Protein AF-A0A1K2ICZ4-F1 (afdb_monomer_lite)

Secondary structure (DSSP, 8-state):
--HHHHHHHHHHHHHGGG---TTSS------------S-TTTGGGSTTTTS-EEE-B-S-STT--EEEEESS-SS--STT-EEEGGGGGGGGSS-HHHHHHHHHHHHHHTT--GGGEEEEESSSB---TTTHHHHHHHHHHHHHHHHHHH--SEEEEE---HHHHHHHHHHHHHHT-EEEE-----HHHHTTHHHHHHHHHHHHHHTT-HHHHHHHHHHHHHHHHHHHHHH-

Structure (mmCIF, N/CA/C/O backbone):
data_AF-A0A1K2ICZ4-F1
#
_entry.id   AF-A0A1K2ICZ4-F1
#
loop_
_atom_site.group_PDB
_atom_site.id
_atom_site.type_symbol
_atom_site.label_atom_id
_atom_site.label_alt_id
_atom_site.label_comp_id
_atom_site.label_asym_id
_atom_site.label_entity_id
_atom_site.label_seq_id
_atom_site.pdbx_PDB_ins_code
_atom_site.Cartn_x
_atom_site.Cartn_y
_atom_site.Cartn_z
_atom_site.occupancy
_atom_site.B_iso_or_equiv
_atom_site.auth_seq_id
_atom_site.auth_comp_id
_atom_site.auth_asym_id
_atom_site.auth_atom_id
_atom_site.pdbx_PDB_model_num
ATOM 1 N N . MET A 1 1 ? 3.875 -14.574 -23.361 1.00 59.25 1 MET A N 1
ATOM 2 C CA . MET A 1 1 ? 5.095 -14.158 -22.635 1.00 59.25 1 MET A CA 1
ATOM 3 C C . MET A 1 1 ? 4.835 -14.316 -21.145 1.00 59.25 1 MET A C 1
ATOM 5 O O . MET A 1 1 ? 3.811 -13.813 -20.696 1.00 59.25 1 MET A O 1
ATOM 9 N N . ASN A 1 2 ? 5.684 -15.074 -20.444 1.00 87.50 2 ASN A N 1
ATOM 10 C CA . ASN A 1 2 ? 5.567 -15.397 -19.012 1.00 87.50 2 ASN A CA 1
ATOM 11 C C . ASN A 1 2 ? 5.530 -14.099 -18.157 1.00 87.50 2 ASN A C 1
ATOM 13 O O . ASN A 1 2 ? 6.213 -13.132 -18.515 1.00 87.50 2 ASN A O 1
ATOM 17 N N . LYS A 1 3 ? 4.719 -14.056 -17.082 1.00 88.50 3 LYS A N 1
ATOM 18 C CA . LYS A 1 3 ? 4.623 -12.908 -16.155 1.00 88.50 3 LYS A CA 1
ATOM 19 C C . LYS A 1 3 ? 5.990 -12.545 -15.570 1.00 88.50 3 LYS A C 1
ATOM 21 O O . LYS A 1 3 ? 6.325 -11.362 -15.548 1.00 88.50 3 LYS A O 1
ATOM 26 N N . ASP A 1 4 ? 6.815 -13.539 -15.247 1.00 85.25 4 ASP A N 1
ATOM 27 C CA . ASP A 1 4 ? 8.185 -13.339 -14.766 1.00 85.25 4 ASP A CA 1
ATOM 28 C C . ASP A 1 4 ? 9.027 -12.536 -15.762 1.00 85.25 4 ASP A C 1
ATOM 30 O O . ASP A 1 4 ? 9.730 -11.605 -15.378 1.00 85.25 4 ASP A O 1
ATOM 34 N N . ILE A 1 5 ? 8.943 -12.865 -17.055 1.00 87.00 5 ILE A N 1
ATOM 35 C CA . ILE A 1 5 ? 9.710 -12.174 -18.104 1.00 87.00 5 ILE A CA 1
ATOM 36 C C . ILE A 1 5 ? 9.262 -10.713 -18.192 1.00 87.00 5 ILE A C 1
ATOM 38 O O . ILE A 1 5 ? 10.094 -9.812 -18.143 1.00 87.00 5 ILE A O 1
ATOM 42 N N . LYS A 1 6 ? 7.945 -10.478 -18.241 1.00 91.56 6 LYS A N 1
ATOM 43 C CA . LYS A 1 6 ? 7.368 -9.126 -18.302 1.00 91.56 6 LYS A CA 1
ATOM 44 C C . LYS A 1 6 ? 7.762 -8.271 -17.093 1.00 91.56 6 LYS A C 1
ATOM 46 O O . LYS A 1 6 ? 8.090 -7.099 -17.256 1.00 91.56 6 LYS A O 1
ATOM 51 N N . ILE A 1 7 ? 7.731 -8.841 -15.886 1.00 89.62 7 ILE A N 1
ATOM 52 C CA . ILE A 1 7 ? 8.147 -8.143 -14.662 1.00 89.62 7 ILE A CA 1
ATOM 53 C C . ILE A 1 7 ? 9.643 -7.832 -14.688 1.00 89.62 7 ILE A C 1
ATOM 55 O O . ILE A 1 7 ? 10.033 -6.710 -14.371 1.00 89.62 7 ILE A O 1
ATOM 59 N N . LYS A 1 8 ? 10.487 -8.780 -15.106 1.00 85.06 8 LYS A N 1
ATOM 60 C CA . LYS A 1 8 ? 11.936 -8.557 -15.216 1.00 85.06 8 LYS A CA 1
ATOM 61 C C . LYS A 1 8 ? 12.267 -7.450 -16.219 1.00 85.06 8 LYS A C 1
ATOM 63 O O . LYS A 1 8 ? 13.108 -6.603 -15.930 1.00 85.06 8 LYS A O 1
ATOM 68 N N . GLU A 1 9 ? 11.582 -7.412 -17.359 1.00 86.81 9 GLU A N 1
ATOM 69 C CA . GLU A 1 9 ? 11.705 -6.320 -18.334 1.00 86.81 9 GLU A CA 1
ATOM 70 C C . GLU A 1 9 ? 11.273 -4.979 -17.734 1.00 86.81 9 GLU A C 1
ATOM 72 O O . GLU A 1 9 ? 12.009 -3.997 -17.820 1.00 86.81 9 GLU A O 1
ATOM 77 N N . LEU A 1 10 ? 10.133 -4.947 -17.036 1.00 89.00 10 LEU A N 1
ATOM 78 C CA . LEU A 1 10 ? 9.667 -3.749 -16.342 1.00 89.00 10 LEU A CA 1
ATOM 79 C C . LEU A 1 10 ? 10.677 -3.254 -15.297 1.00 89.00 10 LEU A C 1
ATOM 81 O O . LEU A 1 10 ? 10.909 -2.053 -15.171 1.00 89.00 10 LEU A O 1
ATOM 85 N N . PHE A 1 11 ? 11.304 -4.151 -14.545 1.00 86.12 11 PHE A N 1
ATOM 86 C CA . PHE A 1 11 ? 12.324 -3.766 -13.573 1.00 86.12 11 PHE A CA 1
ATOM 87 C C . PHE A 1 11 ? 13.599 -3.279 -14.216 1.00 86.12 11 PHE A C 1
ATOM 89 O O . PHE A 1 11 ? 14.186 -2.325 -13.712 1.00 86.12 11 PHE A O 1
ATOM 96 N N . LYS A 1 12 ? 13.995 -3.865 -15.342 1.00 82.88 12 LYS A N 1
ATOM 97 C CA . LYS A 1 12 ? 15.100 -3.340 -16.132 1.00 82.88 12 LYS A CA 1
ATOM 98 C C . LYS A 1 12 ? 14.817 -1.903 -16.585 1.00 82.88 12 LYS A C 1
ATOM 100 O O . LYS A 1 12 ? 15.713 -1.068 -16.513 1.00 82.88 12 LYS A O 1
ATOM 105 N N . ASP A 1 13 ? 13.575 -1.583 -16.948 1.00 83.88 13 ASP A N 1
ATOM 106 C CA . ASP A 1 13 ? 13.172 -0.214 -17.302 1.00 83.88 13 ASP A CA 1
ATOM 107 C C . ASP A 1 13 ? 13.212 0.761 -16.104 1.00 83.88 13 ASP A C 1
ATOM 109 O O . ASP A 1 13 ? 13.527 1.944 -16.267 1.00 83.88 13 ASP A O 1
ATOM 113 N N . ILE A 1 14 ? 12.866 0.291 -14.899 1.00 84.94 14 ILE A N 1
ATOM 114 C CA . ILE A 1 14 ? 12.745 1.120 -13.682 1.00 84.94 14 ILE A CA 1
ATOM 115 C C . ILE A 1 14 ? 14.086 1.291 -12.952 1.00 84.94 14 ILE A C 1
ATOM 117 O O . ILE A 1 14 ? 14.418 2.390 -12.494 1.00 84.94 14 ILE A O 1
ATOM 121 N N . TYR A 1 15 ? 14.831 0.204 -12.801 1.00 80.06 15 TYR A N 1
ATOM 122 C CA . TYR A 1 15 ? 16.003 0.081 -11.929 1.00 80.06 15 TYR A CA 1
ATOM 123 C C . TYR A 1 15 ? 17.295 -0.195 -12.707 1.00 80.06 15 TYR A C 1
ATOM 125 O O . TYR A 1 15 ? 18.376 -0.242 -12.118 1.00 80.06 15 TYR A O 1
ATOM 133 N N . GLY A 1 16 ? 17.196 -0.390 -14.024 1.00 76.25 16 GLY A N 1
ATOM 134 C CA . GLY A 1 16 ? 18.338 -0.703 -14.867 1.00 76.25 16 GLY A CA 1
ATOM 135 C C . GLY A 1 16 ? 18.844 -2.128 -14.671 1.00 76.25 16 GLY A C 1
ATOM 136 O O . GLY A 1 16 ? 18.117 -3.041 -14.289 1.00 76.25 16 GLY A O 1
ATOM 137 N N . VAL A 1 17 ? 20.135 -2.316 -14.935 1.00 63.44 17 VAL A N 1
ATOM 138 C CA . VAL A 1 17 ? 20.822 -3.616 -14.842 1.00 63.44 17 VAL A CA 1
ATOM 139 C C . VAL A 1 17 ? 21.043 -4.105 -13.403 1.00 63.44 17 VAL A C 1
ATOM 141 O O . VAL A 1 17 ? 21.531 -5.210 -13.211 1.00 63.44 17 VAL A O 1
ATOM 144 N N . TYR A 1 18 ? 20.677 -3.306 -12.395 1.00 57.59 18 TYR A N 1
ATOM 145 C CA . TYR A 1 18 ? 20.913 -3.595 -10.976 1.00 57.59 18 TYR A CA 1
ATOM 146 C C . TYR A 1 18 ? 19.838 -4.476 -10.325 1.00 57.59 18 TYR A C 1
ATOM 148 O O . TYR A 1 18 ? 19.918 -4.761 -9.131 1.00 57.59 18 TYR A O 1
ATOM 156 N N . PHE A 1 19 ? 18.827 -4.915 -11.079 1.00 60.66 19 PHE A N 1
ATOM 157 C CA . PHE A 1 19 ? 17.871 -5.898 -10.583 1.00 60.66 19 PHE A CA 1
ATOM 158 C C . PHE A 1 19 ? 18.542 -7.277 -10.473 1.00 60.66 19 PHE A C 1
ATOM 160 O O . PHE A 1 19 ? 18.764 -7.948 -11.479 1.00 60.66 19 PHE A O 1
ATOM 167 N N . GLN A 1 20 ? 18.856 -7.700 -9.248 1.00 54.81 20 GLN A N 1
ATOM 168 C CA . GLN A 1 20 ? 19.192 -9.090 -8.937 1.00 54.81 20 GLN A CA 1
ATOM 169 C C . GLN A 1 20 ? 17.915 -9.826 -8.522 1.00 54.81 20 GLN A C 1
ATOM 171 O O . GLN A 1 20 ? 17.093 -9.286 -7.781 1.00 54.81 20 GLN A O 1
ATOM 176 N N . GLU A 1 21 ? 17.728 -11.047 -9.027 1.00 49.00 21 GLU A N 1
ATOM 177 C CA . GLU A 1 21 ? 16.559 -11.865 -8.708 1.00 49.00 21 GLU A CA 1
ATOM 178 C C . GLU A 1 21 ? 16.476 -12.111 -7.194 1.00 49.00 21 GLU A C 1
ATOM 180 O O . GLU A 1 21 ? 17.317 -12.788 -6.603 1.00 49.00 21 GLU A O 1
ATOM 185 N N . LEU A 1 22 ? 15.435 -11.569 -6.559 1.00 49.25 22 LEU A N 1
ATOM 186 C CA . LEU A 1 22 ? 15.056 -11.923 -5.196 1.00 49.25 22 LEU A CA 1
ATOM 187 C C . LEU A 1 22 ? 14.574 -13.378 -5.190 1.00 49.25 22 LEU A C 1
ATOM 189 O O . LEU A 1 22 ? 13.396 -13.604 -5.438 1.00 49.25 22 LEU A O 1
ATOM 193 N N . ASN A 1 23 ? 15.479 -14.345 -4.984 1.00 43.97 23 ASN A N 1
ATOM 194 C CA . ASN A 1 23 ? 15.175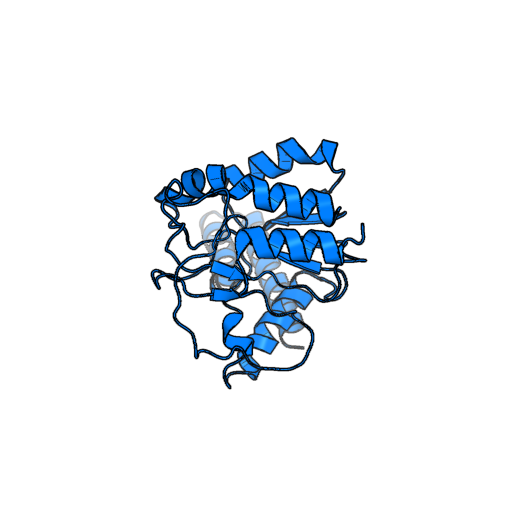 -15.707 -4.495 1.00 43.97 23 ASN A CA 1
ATOM 195 C C . ASN A 1 23 ? 16.361 -16.680 -4.420 1.00 43.97 23 ASN A C 1
ATOM 197 O O . ASN A 1 23 ? 16.158 -17.853 -4.104 1.00 43.97 23 ASN A O 1
ATOM 201 N N . GLN A 1 24 ? 17.595 -16.243 -4.646 1.00 41.41 24 GLN A N 1
ATOM 202 C CA . GLN A 1 24 ? 18.747 -17.013 -4.185 1.00 41.41 24 GLN A CA 1
ATOM 203 C C . GLN A 1 24 ? 19.310 -16.298 -2.970 1.00 41.41 24 GLN A C 1
ATOM 205 O O . GLN A 1 24 ? 19.416 -15.074 -2.954 1.00 41.41 24 GLN A O 1
ATOM 210 N N . GLU A 1 25 ? 19.541 -17.046 -1.896 1.00 41.03 25 GLU A N 1
ATOM 211 C CA . GLU A 1 25 ? 20.158 -16.504 -0.697 1.00 41.03 25 GLU A CA 1
ATOM 212 C C . GLU A 1 25 ? 21.375 -15.641 -1.081 1.00 41.03 25 GLU A C 1
ATOM 214 O O . GLU A 1 25 ? 22.244 -16.095 -1.817 1.00 41.03 25 GLU A O 1
ATOM 219 N N . TYR A 1 26 ? 21.432 -14.436 -0.505 1.00 42.88 26 TYR A N 1
ATOM 220 C CA . TYR A 1 26 ? 22.602 -13.565 -0.357 1.00 42.88 26 TYR A CA 1
ATOM 221 C C . TYR A 1 26 ? 22.978 -12.497 -1.410 1.00 42.88 26 TYR A C 1
ATOM 223 O O . TYR A 1 26 ? 23.016 -12.707 -2.612 1.00 42.88 26 TYR A O 1
ATOM 231 N N . LEU A 1 27 ? 23.424 -11.384 -0.796 1.00 36.59 27 LEU A N 1
ATOM 232 C CA . LEU A 1 27 ? 24.477 -10.424 -1.165 1.00 36.59 27 LEU A CA 1
ATOM 233 C C . LEU A 1 27 ? 24.225 -9.454 -2.327 1.00 36.59 27 LEU A C 1
ATOM 235 O O . LEU A 1 27 ? 24.584 -9.692 -3.471 1.00 36.59 27 LEU A O 1
ATOM 239 N N . ILE A 1 28 ? 23.798 -8.247 -1.942 1.00 42.19 28 ILE A N 1
ATOM 240 C CA . ILE A 1 28 ? 24.115 -7.027 -2.688 1.00 42.19 28 ILE A CA 1
ATOM 241 C C . ILE A 1 28 ? 25.629 -6.800 -2.560 1.00 42.19 28 ILE A C 1
ATOM 243 O O . ILE A 1 28 ? 26.109 -6.432 -1.481 1.00 42.19 28 ILE A O 1
ATOM 247 N N . ASP A 1 29 ? 26.376 -7.016 -3.641 1.00 37.22 29 ASP A N 1
ATOM 248 C CA . ASP A 1 29 ? 27.731 -6.482 -3.756 1.00 37.22 29 ASP A CA 1
ATOM 249 C C . ASP A 1 29 ? 27.643 -4.957 -3.943 1.00 37.22 29 ASP A C 1
ATOM 251 O O . ASP A 1 29 ? 27.002 -4.455 -4.864 1.00 37.22 29 ASP A O 1
ATOM 255 N N . ASN A 1 30 ? 28.247 -4.206 -3.021 1.00 45.09 30 ASN A N 1
ATOM 256 C CA . ASN A 1 30 ? 28.227 -2.738 -3.007 1.00 45.09 30 ASN A CA 1
ATOM 257 C C . ASN A 1 30 ? 29.382 -2.130 -3.830 1.00 45.09 30 ASN A C 1
ATOM 259 O O . ASN A 1 30 ? 29.757 -0.976 -3.599 1.00 45.09 30 ASN A O 1
ATOM 263 N N . SER A 1 31 ? 29.998 -2.899 -4.730 1.00 37.59 31 SER A N 1
ATOM 264 C CA . SER A 1 31 ? 31.284 -2.548 -5.340 1.00 37.59 31 SER A CA 1
ATOM 265 C C . SER A 1 31 ? 31.211 -1.586 -6.534 1.00 37.59 31 SER A C 1
ATOM 267 O O . SER A 1 31 ? 32.218 -0.944 -6.823 1.00 37.59 31 SER A O 1
ATOM 269 N N . GLU A 1 32 ? 30.053 -1.354 -7.166 1.00 38.97 32 GLU A N 1
ATOM 270 C CA . GLU A 1 32 ? 29.978 -0.456 -8.332 1.00 38.97 32 GLU A CA 1
ATOM 271 C C . GLU A 1 32 ? 29.033 0.739 -8.148 1.00 38.97 32 GLU A C 1
ATOM 273 O O . GLU A 1 32 ? 27.826 0.694 -8.387 1.00 38.97 32 GLU A O 1
ATOM 278 N N . LYS A 1 33 ? 29.629 1.880 -7.780 1.00 45.69 33 LYS A N 1
ATOM 279 C CA . LYS A 1 33 ? 29.015 3.210 -7.895 1.00 45.69 33 LYS A CA 1
ATOM 280 C C . LYS A 1 33 ? 29.084 3.675 -9.351 1.00 45.69 33 LYS A C 1
ATOM 282 O O . LYS A 1 33 ? 29.983 4.428 -9.712 1.00 45.69 33 LYS A O 1
ATOM 287 N N . SER A 1 34 ? 28.133 3.260 -10.181 1.00 41.81 34 SER A N 1
ATOM 288 C CA . SER A 1 34 ? 27.989 3.781 -11.544 1.00 41.81 34 SER A CA 1
ATOM 289 C C . SER A 1 34 ? 26.586 4.347 -11.762 1.00 41.81 34 SER A C 1
ATOM 291 O O . SER A 1 34 ? 25.565 3.722 -11.491 1.00 41.81 34 SER A O 1
ATOM 293 N N . HIS A 1 35 ? 26.543 5.613 -12.163 1.00 47.31 35 HIS A N 1
ATOM 294 C CA . HIS A 1 35 ? 25.336 6.357 -12.504 1.00 47.31 35 HIS A CA 1
ATOM 295 C C . HIS A 1 35 ? 24.924 5.978 -13.930 1.00 47.31 35 HIS A C 1
ATOM 297 O O . HIS A 1 35 ? 25.777 6.120 -14.798 1.00 47.31 35 HIS A O 1
ATOM 303 N N . SER A 1 36 ? 23.672 5.557 -14.196 1.00 49.72 36 SER A N 1
ATOM 304 C CA . SER A 1 36 ? 22.915 5.969 -15.416 1.00 49.72 36 SER A CA 1
ATOM 305 C C . SER A 1 36 ? 21.729 5.104 -15.893 1.00 49.72 36 SER A C 1
ATOM 307 O O . SER A 1 36 ? 21.209 5.417 -16.952 1.00 49.72 36 SER A O 1
ATOM 309 N N . ASN A 1 37 ? 21.190 4.112 -15.173 1.00 52.34 37 ASN A N 1
ATOM 310 C CA . ASN A 1 37 ? 20.011 3.376 -15.686 1.00 52.34 37 ASN A CA 1
ATOM 311 C C . ASN A 1 37 ? 18.846 3.358 -14.691 1.00 52.34 37 ASN A C 1
ATOM 313 O O . ASN A 1 37 ? 18.650 2.383 -13.978 1.00 52.34 37 ASN A O 1
ATOM 317 N N . LYS A 1 38 ? 18.075 4.447 -14.629 1.00 62.34 38 LYS A N 1
ATOM 318 C CA . LYS A 1 38 ? 16.853 4.541 -13.817 1.00 62.34 38 LYS A CA 1
ATOM 319 C C . LYS A 1 38 ? 15.674 4.942 -14.695 1.00 62.34 38 LYS A C 1
ATOM 321 O O . LYS A 1 38 ? 15.886 5.657 -15.668 1.00 62.34 38 LYS A O 1
ATOM 326 N N . CYS A 1 39 ? 14.461 4.534 -14.303 1.00 66.62 39 CYS A N 1
ATOM 327 C CA . CYS A 1 39 ? 13.152 4.900 -14.860 1.00 66.62 39 CYS A CA 1
ATOM 328 C C . CYS A 1 39 ? 13.255 5.568 -16.236 1.00 66.62 39 CYS A C 1
ATOM 330 O O . CYS A 1 39 ? 13.128 6.797 -16.323 1.00 66.62 39 CYS A O 1
ATOM 332 N N . ALA A 1 40 ? 13.503 4.773 -17.282 1.00 61.31 40 ALA A N 1
ATOM 333 C CA . ALA A 1 40 ? 13.839 5.266 -18.622 1.00 61.31 40 ALA A CA 1
ATOM 334 C C . ALA A 1 40 ? 12.832 6.305 -19.155 1.00 61.31 40 ALA A C 1
ATOM 336 O O . ALA A 1 40 ? 13.186 7.211 -19.905 1.00 61.31 40 ALA A O 1
ATOM 337 N N . SER A 1 41 ? 11.571 6.215 -18.721 1.00 64.38 41 SER A N 1
ATOM 338 C CA . SER A 1 41 ? 10.504 7.152 -19.091 1.00 64.38 41 SER A CA 1
ATOM 339 C C . SER A 1 41 ? 10.378 8.401 -18.199 1.00 64.38 41 SER A C 1
ATOM 341 O O . SER A 1 41 ? 9.747 9.373 -18.618 1.00 64.38 41 SER A O 1
ATOM 343 N N . CYS A 1 42 ? 10.934 8.404 -16.981 1.00 73.38 42 CYS A N 1
ATOM 344 C CA . CYS A 1 42 ? 10.919 9.565 -16.084 1.00 73.38 42 CYS A CA 1
ATOM 345 C C . CYS A 1 42 ? 12.085 10.514 -16.377 1.00 73.38 42 CYS A C 1
ATOM 347 O O . CYS A 1 42 ? 11.852 11.712 -16.544 1.00 73.38 42 CYS A O 1
ATOM 349 N N . GLY A 1 43 ? 13.317 9.986 -16.412 1.00 73.06 43 GLY A N 1
ATOM 350 C CA . GLY A 1 43 ? 14.552 10.771 -16.539 1.00 73.06 43 GLY A CA 1
ATOM 351 C C . GLY A 1 43 ? 14.580 12.035 -15.664 1.00 73.06 43 GLY A C 1
ATOM 352 O O . GLY A 1 43 ? 13.952 12.102 -14.602 1.00 73.06 43 GLY A O 1
ATOM 353 N N . ASP A 1 44 ? 15.223 13.088 -16.169 1.00 70.44 44 ASP A N 1
ATOM 354 C CA . ASP A 1 44 ? 15.360 14.384 -15.481 1.00 70.44 44 ASP A CA 1
ATOM 355 C C . ASP A 1 44 ? 14.042 15.171 -15.348 1.00 70.44 44 ASP A C 1
ATOM 357 O O . ASP A 1 44 ? 13.985 16.203 -14.678 1.00 70.44 44 ASP A O 1
ATOM 361 N N . LYS A 1 45 ? 12.939 14.690 -15.942 1.00 78.75 45 LYS A N 1
ATOM 362 C CA . LYS A 1 45 ? 11.613 15.329 -15.824 1.00 78.75 45 LYS A CA 1
ATOM 363 C C . LYS A 1 45 ? 10.978 15.106 -14.448 1.00 78.75 45 LYS A C 1
ATOM 365 O O . LYS A 1 45 ? 9.995 15.768 -14.104 1.00 78.75 45 LYS A O 1
ATOM 370 N N . CYS A 1 46 ? 11.494 14.159 -13.664 1.00 83.75 46 CYS A N 1
ATOM 371 C CA . CYS A 1 46 ? 11.008 13.863 -12.323 1.00 83.75 46 CYS A CA 1
ATOM 372 C C . CYS A 1 46 ? 11.978 14.386 -11.259 1.00 83.75 46 CYS A C 1
ATOM 374 O O . CYS A 1 46 ? 13.109 13.926 -11.160 1.00 83.75 46 CYS A O 1
ATOM 376 N N . ILE A 1 47 ? 11.500 15.276 -10.383 1.00 84.12 47 ILE A N 1
ATOM 377 C CA . ILE A 1 47 ? 12.297 15.859 -9.286 1.00 84.12 47 ILE A CA 1
ATOM 378 C C . ILE A 1 47 ? 12.881 14.815 -8.317 1.00 84.12 47 ILE A C 1
ATOM 380 O O . ILE A 1 47 ? 13.865 15.075 -7.632 1.00 84.12 47 ILE A O 1
ATOM 384 N N . SER A 1 48 ? 12.283 13.625 -8.272 1.00 87.56 48 SER A N 1
ATOM 385 C CA . SER A 1 48 ? 12.710 12.522 -7.411 1.00 87.56 48 SER A CA 1
ATOM 386 C C . SER A 1 48 ? 13.683 11.557 -8.095 1.00 87.56 48 SER A C 1
ATOM 388 O O . SER A 1 48 ? 14.172 10.641 -7.446 1.00 87.56 48 SER A O 1
ATOM 390 N N . TYR A 1 49 ? 13.975 11.724 -9.389 1.00 84.81 49 TYR A N 1
ATOM 391 C CA . TYR A 1 49 ? 14.725 10.752 -10.196 1.00 84.81 49 TYR A CA 1
ATOM 392 C C . TYR A 1 49 ? 16.097 10.383 -9.608 1.00 84.81 49 TYR A C 1
ATOM 394 O O . TYR A 1 49 ? 16.454 9.205 -9.509 1.00 84.81 49 TYR A O 1
ATOM 402 N N . SER A 1 50 ? 16.846 11.387 -9.148 1.00 79.94 50 SER A N 1
ATOM 403 C CA . SER A 1 50 ? 18.186 11.207 -8.578 1.00 79.94 50 SER A CA 1
ATOM 404 C C . SER A 1 50 ? 18.181 10.619 -7.166 1.00 79.94 50 SER A C 1
ATOM 406 O O . SER A 1 50 ? 19.217 10.157 -6.693 1.00 79.94 50 SER A O 1
ATOM 408 N N . LYS A 1 51 ? 17.028 10.596 -6.493 1.00 86.62 51 LYS A N 1
ATOM 409 C CA . LYS A 1 51 ? 16.903 10.134 -5.110 1.00 86.62 51 LYS A CA 1
ATOM 410 C C . LYS A 1 51 ? 16.922 8.604 -5.025 1.00 86.62 51 LYS A C 1
ATOM 412 O O . LYS A 1 51 ? 16.966 7.902 -6.044 1.00 86.62 51 LYS A O 1
ATOM 417 N N . ARG A 1 52 ? 16.924 8.092 -3.795 1.00 84.44 52 ARG A N 1
ATOM 418 C CA . ARG A 1 52 ? 16.860 6.657 -3.499 1.00 84.44 52 ARG A CA 1
ATOM 419 C C . ARG A 1 52 ? 15.682 5.987 -4.206 1.00 84.44 52 ARG A C 1
ATOM 421 O O . ARG A 1 52 ? 14.611 6.583 -4.272 1.00 84.44 52 ARG A O 1
ATOM 428 N N . GLN A 1 53 ? 15.856 4.745 -4.642 1.00 86.81 53 GLN A N 1
ATOM 429 C CA . GLN A 1 53 ? 14.786 3.866 -5.110 1.00 86.81 53 GLN A CA 1
ATOM 430 C C . GLN A 1 53 ? 14.626 2.652 -4.200 1.00 86.81 53 GLN A C 1
ATOM 432 O O . GLN A 1 53 ? 15.601 2.219 -3.593 1.00 86.81 53 GLN A O 1
ATOM 437 N N . ASP A 1 54 ? 13.426 2.081 -4.158 1.00 85.50 54 ASP A N 1
ATOM 438 C CA . ASP A 1 54 ? 13.172 0.804 -3.491 1.00 85.50 54 ASP A CA 1
ATOM 439 C C . ASP A 1 54 ? 12.720 -0.246 -4.520 1.00 85.50 54 ASP A C 1
ATOM 441 O O . ASP A 1 54 ? 11.852 0.002 -5.365 1.00 85.50 54 ASP A O 1
ATOM 445 N N . LEU A 1 55 ? 13.343 -1.422 -4.451 1.00 85.00 55 LEU A N 1
ATOM 446 C CA . LEU A 1 55 ? 12.941 -2.632 -5.153 1.00 85.00 55 LEU A CA 1
ATOM 447 C C . LEU A 1 55 ? 11.690 -3.225 -4.493 1.00 85.00 55 LEU A C 1
ATOM 449 O O . LEU A 1 55 ? 11.600 -3.239 -3.257 1.00 85.00 55 LEU A O 1
ATOM 453 N N . PRO A 1 56 ? 10.749 -3.756 -5.289 1.00 88.19 56 PRO A N 1
ATOM 454 C CA . PRO A 1 56 ? 9.575 -4.430 -4.763 1.00 88.19 56 PRO A CA 1
ATOM 455 C C . PRO A 1 56 ? 9.955 -5.746 -4.083 1.00 88.19 56 PRO A C 1
ATOM 457 O O . PRO A 1 56 ? 11.012 -6.321 -4.336 1.00 88.19 56 PRO A O 1
ATOM 460 N N . TYR A 1 57 ? 9.057 -6.243 -3.240 1.00 86.25 57 TYR A N 1
ATOM 461 C CA . TYR A 1 57 ? 9.158 -7.558 -2.618 1.00 86.25 57 TYR A CA 1
ATOM 462 C C . TYR A 1 57 ? 8.112 -8.499 -3.202 1.00 86.25 57 TYR A C 1
ATOM 464 O O . TYR A 1 57 ? 6.932 -8.154 -3.280 1.00 86.25 57 TYR A O 1
ATOM 472 N N . PHE A 1 58 ? 8.532 -9.709 -3.550 1.00 85.19 58 PHE A N 1
ATOM 473 C CA . PHE A 1 58 ? 7.675 -10.826 -3.932 1.00 85.19 58 PHE A CA 1
ATOM 474 C C . PHE A 1 58 ? 8.503 -12.112 -3.900 1.00 85.19 58 PHE A C 1
ATOM 476 O O . PHE A 1 58 ? 9.732 -12.060 -3.906 1.00 85.19 58 PHE A O 1
ATOM 483 N N . LYS A 1 59 ? 7.825 -13.262 -3.887 1.00 78.88 59 LYS A N 1
ATOM 484 C CA . LYS A 1 59 ? 8.474 -14.568 -4.047 1.00 78.88 59 LYS A CA 1
ATOM 485 C C . LYS A 1 59 ? 8.246 -15.173 -5.424 1.00 78.88 59 LYS A C 1
ATOM 487 O O . LYS A 1 59 ? 9.195 -15.596 -6.062 1.00 78.88 59 LYS A O 1
ATOM 492 N N . LEU A 1 60 ? 7.005 -15.207 -5.897 1.00 78.31 60 LEU A N 1
ATOM 493 C CA . LEU A 1 60 ? 6.639 -15.800 -7.184 1.00 78.31 60 LEU A CA 1
ATOM 494 C C . LEU A 1 60 ? 5.721 -14.830 -7.920 1.00 78.31 60 LEU A C 1
ATOM 496 O O . LEU A 1 60 ? 4.775 -14.335 -7.313 1.00 78.31 60 LEU A O 1
ATOM 500 N N . THR A 1 61 ? 5.964 -14.550 -9.204 1.00 81.88 61 THR A N 1
ATOM 501 C CA . THR A 1 61 ? 5.088 -13.616 -9.939 1.00 81.88 61 THR A CA 1
ATOM 502 C C . THR A 1 61 ? 3.848 -14.298 -10.527 1.00 81.88 61 THR A C 1
ATOM 504 O O . THR A 1 61 ? 2.814 -13.651 -10.698 1.00 81.88 61 THR A O 1
ATOM 507 N N . ASP A 1 62 ? 3.903 -15.613 -10.757 1.00 84.56 62 ASP A N 1
ATOM 508 C CA . ASP A 1 62 ? 2.844 -16.362 -11.447 1.00 84.56 62 ASP A CA 1
ATOM 509 C C . ASP A 1 62 ? 1.534 -16.502 -10.649 1.00 84.5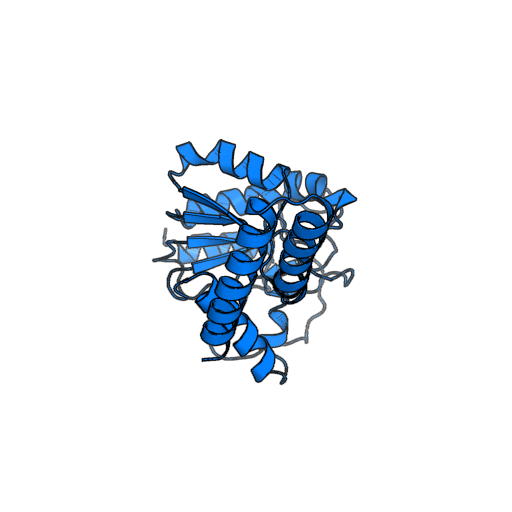6 62 ASP A C 1
ATOM 511 O O . ASP A 1 62 ? 0.474 -16.699 -11.242 1.00 84.56 62 ASP A O 1
ATOM 515 N N . ASN A 1 63 ? 1.569 -16.373 -9.316 1.00 87.94 63 ASN A N 1
ATOM 516 C CA . ASN A 1 63 ? 0.398 -16.555 -8.442 1.00 87.94 63 ASN A CA 1
ATOM 517 C C . ASN A 1 63 ? 0.109 -15.329 -7.556 1.00 87.94 63 ASN A C 1
ATOM 519 O O . ASN A 1 63 ? -0.436 -15.449 -6.455 1.00 87.94 63 ASN A O 1
ATOM 523 N N . ILE A 1 64 ? 0.468 -14.128 -8.013 1.00 94.50 64 ILE A N 1
ATOM 524 C CA . ILE A 1 64 ? 0.145 -12.909 -7.268 1.00 94.50 64 ILE A CA 1
ATOM 525 C C . ILE A 1 64 ? -1.368 -12.683 -7.260 1.00 94.50 64 ILE A C 1
ATOM 527 O O . ILE A 1 64 ? -2.003 -12.465 -8.288 1.00 94.50 64 ILE A O 1
ATOM 531 N N . LYS A 1 65 ? -1.949 -12.705 -6.060 1.00 96.75 65 LYS A N 1
ATOM 532 C CA . LYS A 1 65 ? -3.366 -12.401 -5.814 1.00 96.75 65 LYS A CA 1
ATOM 533 C C . LYS A 1 65 ? -3.548 -11.042 -5.156 1.00 96.75 65 LYS A C 1
ATOM 535 O O . LYS A 1 65 ? -4.590 -10.415 -5.357 1.00 96.75 65 LYS A O 1
ATOM 540 N N . THR A 1 66 ? -2.559 -10.608 -4.374 1.00 97.94 66 THR A N 1
ATOM 541 C CA . THR A 1 66 ? -2.596 -9.349 -3.628 1.00 97.94 66 THR A CA 1
ATOM 542 C C . THR A 1 66 ? -1.420 -8.463 -4.010 1.00 97.94 66 THR A C 1
ATOM 544 O O . THR A 1 66 ? -0.265 -8.859 -3.871 1.00 97.94 66 THR A O 1
ATOM 547 N N . LEU A 1 67 ? -1.721 -7.242 -4.441 1.00 97.88 67 LEU A N 1
ATOM 548 C CA . LEU A 1 67 ? -0.747 -6.178 -4.647 1.00 97.88 67 LEU A CA 1
ATOM 549 C C . LEU A 1 67 ? -0.830 -5.194 -3.477 1.00 97.88 67 LEU A C 1
ATOM 551 O O . LEU A 1 67 ? -1.873 -4.593 -3.230 1.00 97.88 67 LEU A O 1
ATOM 555 N N . VAL A 1 68 ? 0.264 -5.015 -2.749 1.00 97.50 68 VAL A N 1
ATOM 556 C CA . VAL A 1 68 ? 0.387 -4.022 -1.681 1.00 97.50 68 VAL A CA 1
ATOM 557 C C . VAL A 1 68 ? 1.156 -2.822 -2.214 1.00 97.50 68 VAL A C 1
ATOM 559 O O . VAL A 1 68 ? 2.246 -2.973 -2.763 1.00 97.50 68 VAL A O 1
ATOM 562 N N . ILE A 1 69 ? 0.597 -1.630 -2.034 1.00 97.38 69 ILE A N 1
ATOM 563 C CA . ILE A 1 69 ? 1.156 -0.382 -2.553 1.00 97.38 69 ILE A CA 1
ATOM 564 C C . ILE A 1 69 ? 1.472 0.548 -1.385 1.00 97.38 69 ILE A C 1
ATOM 566 O O . ILE A 1 69 ? 0.566 1.068 -0.729 1.00 97.38 69 ILE A O 1
ATOM 570 N N . ALA A 1 70 ? 2.757 0.767 -1.138 1.00 94.81 70 ALA A N 1
ATOM 571 C CA . ALA A 1 70 ? 3.265 1.832 -0.287 1.00 94.81 70 ALA A CA 1
ATOM 572 C C . ALA A 1 70 ? 3.371 3.155 -1.069 1.00 94.81 70 ALA A C 1
ATOM 574 O O . ALA A 1 70 ? 3.115 3.226 -2.270 1.00 94.81 70 ALA A O 1
ATOM 575 N N . GLU A 1 71 ? 3.667 4.246 -0.371 1.00 93.81 71 GLU A N 1
ATOM 576 C CA . GLU A 1 71 ? 3.678 5.584 -0.963 1.00 93.81 71 GLU A CA 1
ATOM 577 C C . GLU A 1 71 ? 4.903 5.808 -1.863 1.00 93.81 71 GLU A C 1
ATOM 579 O O . GLU A 1 71 ? 4.792 5.968 -3.080 1.00 93.81 71 GLU A O 1
ATOM 584 N N . SER A 1 72 ? 6.070 5.832 -1.239 1.00 92.69 72 SER A N 1
ATOM 585 C CA . SER A 1 72 ? 7.387 6.000 -1.838 1.00 92.69 72 SER A CA 1
ATOM 586 C C . SER A 1 72 ? 8.418 5.499 -0.823 1.00 92.69 72 SER A C 1
ATOM 588 O O . SER A 1 72 ? 8.074 5.395 0.363 1.00 92.69 72 SER A O 1
ATOM 590 N N . PRO A 1 73 ? 9.691 5.328 -1.218 1.00 89.69 73 PRO A N 1
ATOM 591 C CA . PRO A 1 73 ? 10.769 5.050 -0.275 1.00 89.69 73 PRO A CA 1
ATOM 592 C C . PRO A 1 73 ? 10.732 5.980 0.949 1.00 89.69 73 PRO A C 1
ATOM 594 O O . PRO A 1 73 ? 10.406 7.163 0.822 1.00 89.69 73 PRO A O 1
ATOM 597 N N . ALA A 1 74 ? 11.037 5.452 2.140 1.00 76.38 74 ALA A N 1
ATOM 598 C CA . ALA A 1 74 ? 10.774 6.131 3.420 1.00 76.38 74 ALA A CA 1
ATOM 599 C C . ALA A 1 74 ? 11.828 7.184 3.821 1.00 76.38 74 ALA A C 1
ATOM 601 O O . ALA A 1 74 ? 11.511 8.158 4.504 1.00 76.38 74 ALA A O 1
ATOM 602 N N . SER A 1 75 ? 13.085 6.998 3.420 1.00 71.56 75 SER A N 1
ATOM 603 C CA . SER A 1 75 ? 14.187 7.927 3.691 1.00 71.56 75 SER A CA 1
ATOM 604 C C . SER A 1 75 ? 15.299 7.722 2.669 1.00 71.56 75 SER A C 1
ATOM 606 O O . SER A 1 75 ? 15.700 6.588 2.402 1.00 71.56 75 SER A O 1
ATOM 608 N N . GLY A 1 76 ? 15.798 8.799 2.065 1.00 63.09 76 GLY A N 1
ATOM 609 C CA . GLY A 1 76 ? 16.825 8.651 1.038 1.00 63.09 76 GLY A CA 1
ATOM 610 C C . GLY A 1 76 ? 17.020 9.883 0.178 1.00 63.09 76 GLY A C 1
ATOM 611 O O . GLY A 1 76 ? 16.771 9.850 -1.028 1.00 63.09 76 GLY A O 1
ATOM 612 N N . GLU A 1 77 ? 17.527 10.954 0.792 1.00 66.12 77 GLU A N 1
ATOM 613 C CA . GLU A 1 77 ? 18.243 11.965 0.013 1.00 66.12 77 GLU A CA 1
ATOM 614 C C . GLU A 1 77 ? 19.514 11.408 -0.636 1.00 66.12 77 GLU A C 1
ATOM 616 O O . GLU A 1 77 ? 20.001 12.010 -1.594 1.00 66.12 77 GLU A O 1
ATOM 621 N N . ASP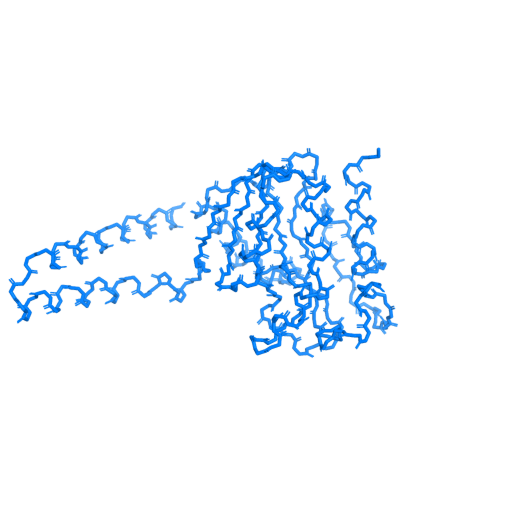 A 1 78 ? 19.976 10.244 -0.161 1.00 75.75 78 ASP A N 1
ATOM 622 C CA . ASP A 1 78 ? 21.015 9.421 -0.765 1.00 75.75 78 ASP A CA 1
ATOM 623 C C . ASP A 1 78 ? 20.810 9.319 -2.277 1.00 75.75 78 ASP A C 1
ATOM 625 O O . ASP A 1 78 ? 19.857 8.713 -2.783 1.00 75.75 78 ASP A O 1
ATOM 629 N N . ILE A 1 79 ? 21.733 9.939 -3.000 1.00 73.19 79 ILE A N 1
ATOM 630 C CA . ILE A 1 79 ? 21.708 9.975 -4.451 1.00 73.19 79 ILE A CA 1
ATOM 631 C C . ILE A 1 79 ? 21.962 8.559 -4.962 1.00 73.19 79 ILE A C 1
ATOM 633 O O . ILE A 1 79 ? 22.963 7.933 -4.619 1.00 73.19 79 ILE A O 1
ATOM 637 N N . ASN A 1 80 ? 21.056 8.063 -5.804 1.00 69.62 80 ASN A N 1
ATOM 638 C CA . ASN A 1 80 ? 21.193 6.780 -6.500 1.00 69.62 80 ASN A CA 1
ATOM 639 C C . ASN A 1 80 ? 21.324 5.535 -5.609 1.00 69.62 80 ASN A C 1
ATOM 641 O O . ASN A 1 80 ? 21.761 4.493 -6.088 1.00 69.62 80 ASN A O 1
ATOM 645 N N . LYS A 1 81 ? 20.893 5.605 -4.347 1.00 78.38 81 LYS A N 1
ATOM 646 C CA . LYS A 1 81 ? 20.823 4.419 -3.491 1.00 78.38 81 LYS A CA 1
ATOM 647 C C . LYS A 1 81 ? 19.651 3.522 -3.894 1.00 78.38 81 LYS A C 1
ATOM 649 O O . LYS A 1 81 ? 18.554 4.020 -4.142 1.00 78.38 81 LYS A O 1
ATOM 654 N N . LEU A 1 82 ? 19.878 2.214 -3.910 1.00 77.31 82 LEU A N 1
ATOM 655 C CA . LEU A 1 82 ? 18.844 1.204 -4.101 1.00 77.31 82 LEU A CA 1
ATOM 656 C C . LEU A 1 82 ? 18.598 0.472 -2.778 1.00 77.31 82 LEU A C 1
ATOM 658 O O . LEU A 1 82 ? 19.547 0.052 -2.115 1.00 77.31 82 LEU A O 1
ATOM 662 N N . GLY A 1 83 ? 17.333 0.359 -2.395 1.00 77.75 83 GLY A N 1
ATOM 663 C CA . GLY A 1 83 ? 16.875 -0.371 -1.221 1.00 77.75 83 GLY A CA 1
ATOM 664 C C . GLY A 1 83 ? 15.742 -1.335 -1.561 1.00 77.75 83 GLY A C 1
ATOM 665 O O . GLY A 1 83 ? 15.501 -1.630 -2.726 1.00 77.75 83 GLY A O 1
ATOM 666 N N . TYR A 1 84 ? 15.027 -1.802 -0.540 1.00 80.25 84 TYR A N 1
ATOM 667 C CA . TYR A 1 84 ? 13.770 -2.543 -0.686 1.00 80.25 84 TYR A CA 1
ATOM 668 C C . TYR A 1 84 ? 12.642 -1.780 -0.001 1.00 80.25 84 TYR A C 1
ATOM 670 O O . TYR A 1 84 ? 12.889 -1.081 0.992 1.00 80.25 84 TYR A O 1
ATOM 678 N N . VAL A 1 85 ? 11.422 -1.974 -0.508 1.00 84.50 85 VAL A N 1
ATOM 679 C CA . VAL A 1 85 ? 10.186 -1.364 0.010 1.00 84.50 85 VAL A CA 1
ATOM 680 C C . VAL A 1 85 ? 10.087 -1.476 1.527 1.00 84.50 85 VAL A C 1
ATOM 682 O O . VAL A 1 85 ? 10.552 -2.442 2.119 1.00 84.50 85 VAL A O 1
ATOM 685 N N . PHE A 1 86 ? 9.489 -0.486 2.188 1.00 79.62 86 PHE A N 1
ATOM 686 C CA . PHE A 1 86 ? 9.436 -0.411 3.658 1.00 79.62 86 PHE A CA 1
ATOM 687 C C . PHE A 1 86 ? 10.810 -0.382 4.362 1.00 79.62 86 PHE A C 1
ATOM 689 O O . PHE A 1 86 ? 10.898 -0.668 5.559 1.00 79.62 86 PHE A O 1
ATOM 696 N N . GLY A 1 87 ? 11.889 -0.007 3.662 1.00 71.56 87 GLY A N 1
ATOM 697 C CA . GLY A 1 87 ? 13.231 0.054 4.256 1.00 71.56 87 GLY A CA 1
ATOM 698 C C . GLY A 1 87 ? 13.821 -1.327 4.547 1.00 71.56 87 GLY A C 1
ATOM 699 O O . GLY A 1 87 ? 14.701 -1.486 5.395 1.00 71.56 87 GLY A O 1
ATOM 700 N N . TRP A 1 88 ? 13.338 -2.327 3.823 1.00 70.88 88 TRP A N 1
ATOM 701 C CA . TRP A 1 88 ? 13.719 -3.726 3.929 1.00 70.88 88 TRP A CA 1
ATOM 702 C C . TRP A 1 88 ? 15.148 -4.014 3.428 1.00 70.88 88 TRP A C 1
ATOM 704 O O . TRP A 1 88 ? 15.670 -5.095 3.639 1.00 70.88 88 TRP A O 1
ATOM 714 N N . GLU A 1 89 ? 15.859 -3.026 2.873 1.00 56.28 89 GLU A N 1
ATOM 715 C CA . GLU A 1 89 ? 17.309 -3.057 2.558 1.00 56.28 89 GLU A CA 1
ATOM 716 C C . GLU A 1 89 ? 18.210 -3.580 3.686 1.00 56.28 89 GLU A C 1
ATOM 718 O O . GLU A 1 89 ? 19.311 -4.076 3.448 1.00 56.28 89 GLU A O 1
ATOM 723 N N . GLN A 1 90 ? 17.734 -3.527 4.927 1.00 47.53 90 GLN A N 1
ATOM 724 C CA . GLN A 1 90 ? 18.431 -4.120 6.058 1.00 47.53 90 GLN A CA 1
ATOM 725 C C . GLN A 1 90 ? 18.437 -5.666 6.045 1.00 47.53 90 GLN A C 1
ATOM 727 O O . GLN A 1 90 ? 19.174 -6.261 6.828 1.00 47.53 90 GLN A O 1
ATOM 732 N N . PHE A 1 91 ? 17.705 -6.333 5.143 1.00 47.72 91 PHE A N 1
ATOM 733 C CA . PHE A 1 91 ? 17.714 -7.794 4.963 1.00 47.72 91 PHE A CA 1
ATOM 734 C C . PHE A 1 91 ? 19.091 -8.380 4.582 1.00 47.72 91 PHE A C 1
ATOM 736 O O . PHE A 1 91 ? 19.270 -9.594 4.651 1.00 47.72 91 PHE A O 1
ATOM 743 N N . GLY A 1 92 ? 20.079 -7.541 4.240 1.00 43.47 92 GLY A N 1
ATOM 744 C CA . GLY A 1 92 ? 21.466 -7.940 3.963 1.00 43.47 92 GLY A CA 1
ATOM 745 C C . GLY A 1 92 ? 22.509 -7.557 5.026 1.00 43.47 92 GLY A C 1
ATOM 746 O O . GLY A 1 92 ? 23.669 -7.939 4.881 1.00 43.47 92 GLY A O 1
ATOM 747 N N . LYS A 1 93 ? 22.150 -6.821 6.093 1.00 44.56 93 LYS A N 1
ATOM 748 C CA . LYS A 1 93 ? 23.065 -6.507 7.215 1.00 44.56 93 LYS A CA 1
ATOM 749 C C . LYS A 1 93 ? 22.662 -7.278 8.486 1.00 44.56 93 LYS A C 1
ATOM 751 O O . LYS A 1 93 ? 21.505 -7.662 8.623 1.00 44.56 93 LYS A O 1
ATOM 756 N N . PRO A 1 94 ? 23.585 -7.542 9.433 1.00 41.72 94 PRO A N 1
ATOM 757 C CA . PRO A 1 94 ? 23.401 -8.537 10.498 1.00 41.72 94 PRO A CA 1
ATOM 758 C C . PRO A 1 94 ? 22.327 -8.245 11.566 1.00 41.72 94 PRO A C 1
ATOM 760 O O . PRO A 1 94 ? 22.248 -8.984 12.542 1.00 41.72 94 PRO A O 1
ATOM 763 N N . SER A 1 95 ? 21.449 -7.249 11.418 1.00 47.22 95 SER A N 1
ATOM 764 C CA . SER A 1 95 ? 20.289 -7.059 12.310 1.00 47.22 95 SER A CA 1
ATOM 765 C C . SER A 1 95 ? 19.111 -7.983 11.942 1.00 47.22 95 SER A C 1
ATOM 767 O O . SER A 1 95 ? 17.947 -7.594 12.013 1.00 47.22 95 SER A O 1
ATOM 769 N N . LYS A 1 96 ? 19.396 -9.240 11.566 1.00 53.22 96 LYS A N 1
ATOM 770 C CA . LYS A 1 96 ? 18.448 -10.209 10.974 1.00 53.22 96 LYS A CA 1
ATOM 771 C C . LYS A 1 96 ? 17.167 -10.450 11.792 1.00 53.22 96 LYS A C 1
ATOM 773 O O . LYS A 1 96 ? 16.139 -10.784 11.211 1.00 53.22 96 LYS A O 1
ATOM 778 N N . ALA A 1 97 ? 17.193 -10.285 13.116 1.00 57.53 97 ALA A N 1
ATOM 779 C CA . ALA A 1 97 ? 16.032 -10.561 13.964 1.00 57.53 97 ALA A CA 1
ATOM 780 C C . ALA A 1 97 ? 14.929 -9.498 13.818 1.00 57.53 97 ALA A C 1
ATOM 782 O O . ALA A 1 97 ? 13.795 -9.825 13.482 1.00 57.53 97 ALA A O 1
ATOM 783 N N . ILE A 1 98 ? 15.255 -8.216 14.017 1.00 58.66 98 ILE A N 1
ATOM 784 C CA . ILE A 1 98 ? 14.260 -7.131 14.123 1.00 58.66 98 ILE A CA 1
ATOM 785 C C . ILE A 1 98 ? 13.467 -6.958 12.821 1.00 58.66 98 ILE A C 1
ATOM 787 O O . ILE A 1 98 ? 12.258 -6.736 12.852 1.00 58.66 98 ILE A O 1
ATOM 791 N N . ILE A 1 99 ? 14.122 -7.106 11.671 1.00 62.16 99 ILE A N 1
ATOM 792 C CA . ILE A 1 99 ? 13.476 -6.889 10.369 1.00 62.16 99 ILE A CA 1
ATOM 793 C C . ILE A 1 99 ? 12.637 -8.102 9.968 1.00 62.16 99 ILE A C 1
ATOM 795 O O . ILE A 1 99 ? 11.512 -7.922 9.513 1.00 62.16 99 ILE A O 1
ATOM 799 N N . LYS A 1 100 ? 13.111 -9.332 10.224 1.00 66.06 100 LYS A N 1
ATOM 800 C CA . LYS A 1 100 ? 12.294 -10.543 10.040 1.00 66.06 100 LYS A CA 1
ATOM 801 C C . LYS A 1 100 ? 11.066 -10.512 10.949 1.00 66.06 100 LYS A C 1
ATOM 803 O O . LYS A 1 100 ? 9.985 -10.915 10.533 1.00 66.06 100 LYS A O 1
ATOM 808 N N . HIS A 1 101 ? 11.197 -9.971 12.163 1.00 68.38 101 HIS A N 1
ATOM 809 C CA . HIS A 1 101 ? 10.048 -9.700 13.023 1.00 68.38 101 HIS A CA 1
ATOM 810 C C . HIS A 1 101 ? 9.093 -8.684 12.399 1.00 68.38 101 HIS A C 1
ATOM 812 O O . HIS A 1 101 ? 7.894 -8.925 12.441 1.00 68.38 101 HIS A O 1
ATOM 818 N N . TYR A 1 102 ? 9.581 -7.601 11.790 1.00 72.50 102 TYR A N 1
ATOM 819 C CA . TYR A 1 102 ? 8.722 -6.598 11.154 1.00 72.50 102 TYR A CA 1
ATOM 820 C C . TYR A 1 102 ? 8.014 -7.114 9.891 1.00 72.50 102 TYR A C 1
ATOM 822 O O . TYR A 1 102 ? 6.822 -6.880 9.714 1.00 72.50 102 TYR A O 1
ATOM 830 N N . GLU A 1 103 ? 8.708 -7.866 9.040 1.00 77.31 103 GLU A N 1
ATOM 831 C CA . GLU A 1 103 ? 8.108 -8.552 7.892 1.00 77.31 103 GLU A CA 1
ATOM 832 C C . GLU A 1 103 ? 7.035 -9.545 8.360 1.00 77.31 103 GLU A C 1
ATOM 834 O O . GLU A 1 103 ? 5.880 -9.470 7.940 1.00 77.31 103 GLU A O 1
ATOM 839 N N . ASN A 1 104 ? 7.382 -10.441 9.292 1.00 78.69 104 ASN A N 1
ATOM 840 C CA . ASN A 1 104 ? 6.440 -11.405 9.860 1.00 78.69 104 ASN A CA 1
ATOM 841 C C . ASN A 1 104 ? 5.240 -10.711 10.499 1.00 78.69 104 ASN A C 1
ATOM 843 O O . ASN A 1 104 ? 4.107 -11.141 10.301 1.00 78.69 104 ASN A O 1
ATOM 847 N N . TYR A 1 105 ? 5.496 -9.633 11.234 1.00 81.50 105 TYR A N 1
ATOM 848 C CA . TYR A 1 105 ? 4.483 -8.787 11.835 1.00 81.50 105 TYR A CA 1
ATOM 849 C C . TYR A 1 105 ? 3.535 -8.238 10.777 1.00 81.50 105 TYR A C 1
ATOM 851 O O . TYR A 1 105 ? 2.328 -8.377 10.924 1.00 81.50 105 TYR A O 1
ATOM 859 N N . PHE A 1 106 ? 4.067 -7.672 9.696 1.00 86.06 106 PHE A N 1
ATOM 860 C CA . PHE A 1 106 ? 3.282 -7.079 8.622 1.00 86.06 106 PHE A CA 1
ATOM 861 C C . PHE A 1 106 ? 2.395 -8.114 7.918 1.00 86.06 106 PHE A C 1
ATOM 863 O O . PHE A 1 106 ? 1.184 -7.913 7.810 1.00 86.06 106 PHE A O 1
ATOM 870 N N . PHE A 1 107 ? 2.962 -9.258 7.518 1.00 88.19 107 PHE A N 1
ATOM 871 C CA . PHE A 1 107 ? 2.200 -10.347 6.895 1.00 88.19 107 PHE A CA 1
ATOM 872 C C . PHE A 1 107 ? 1.141 -10.928 7.840 1.00 88.19 107 PHE A C 1
ATOM 874 O O . PHE A 1 107 ? 0.005 -11.147 7.424 1.00 88.19 107 PHE A O 1
ATOM 881 N N . LYS A 1 108 ? 1.479 -11.134 9.120 1.00 86.69 108 LYS A N 1
ATOM 882 C CA . LYS A 1 108 ? 0.545 -11.652 10.134 1.00 86.69 108 LYS A CA 1
ATOM 883 C C . LYS A 1 108 ? -0.586 -10.667 10.414 1.00 86.69 108 LYS A C 1
ATOM 885 O O . LYS A 1 108 ? -1.746 -11.064 10.479 1.00 86.69 108 LYS A O 1
ATOM 890 N N . LEU A 1 109 ? -0.246 -9.392 10.578 1.00 86.19 109 LEU A N 1
ATOM 891 C CA . LEU A 1 109 ? -1.183 -8.313 10.868 1.00 86.19 109 LEU A CA 1
ATOM 892 C C . LEU A 1 109 ? -2.225 -8.163 9.763 1.00 86.19 109 LEU A C 1
ATOM 894 O O . LEU A 1 109 ? -3.416 -8.046 10.038 1.00 86.19 109 LEU A O 1
ATOM 898 N N . LEU A 1 110 ? -1.761 -8.166 8.518 1.00 89.69 110 LEU A N 1
ATOM 899 C CA . LEU A 1 110 ? -2.602 -7.947 7.347 1.00 89.69 110 LEU A CA 1
ATOM 900 C C . LEU A 1 110 ? -3.182 -9.250 6.785 1.00 89.69 110 LEU A C 1
ATOM 902 O O . LEU A 1 110 ? -3.898 -9.213 5.789 1.00 89.69 110 LEU A O 1
ATOM 906 N N . ASN A 1 111 ? -2.892 -10.385 7.433 1.00 90.75 111 ASN A N 1
ATOM 907 C CA . ASN A 1 111 ? -3.309 -11.724 7.025 1.00 90.75 111 ASN A CA 1
ATOM 908 C C . ASN A 1 111 ? -2.972 -12.022 5.550 1.00 90.75 111 ASN A C 1
ATOM 910 O O . ASN A 1 111 ? -3.819 -12.462 4.771 1.00 90.75 111 ASN A O 1
ATOM 914 N N . LEU A 1 112 ? -1.732 -11.724 5.162 1.00 92.50 112 LEU A N 1
ATOM 915 C CA . LEU A 1 112 ? -1.228 -11.860 3.798 1.00 92.50 112 LEU A CA 1
ATOM 916 C C . LEU A 1 112 ? -0.452 -13.172 3.622 1.00 92.50 112 LEU A C 1
ATOM 918 O O . LEU A 1 112 ? 0.253 -13.624 4.526 1.00 92.50 112 LEU A O 1
ATOM 922 N N . ASN A 1 113 ? -0.524 -13.751 2.422 1.00 91.62 113 ASN A N 1
ATOM 923 C CA . ASN A 1 113 ? 0.280 -14.906 2.023 1.00 91.62 113 ASN A CA 1
ATOM 924 C C . ASN A 1 113 ? 1.516 -14.444 1.235 1.00 91.62 113 ASN A C 1
ATOM 926 O O . ASN A 1 113 ? 1.366 -13.831 0.181 1.00 91.62 113 ASN A O 1
ATOM 930 N N . ARG A 1 114 ? 2.727 -14.758 1.715 1.00 88.12 114 ARG A N 1
ATOM 931 C CA . ARG A 1 114 ? 3.996 -14.334 1.088 1.00 88.12 114 ARG A CA 1
ATOM 932 C C . ARG A 1 114 ? 4.153 -14.801 -0.359 1.00 88.12 114 ARG A C 1
ATOM 934 O O . ARG A 1 114 ? 4.702 -14.061 -1.162 1.00 88.12 114 ARG A O 1
ATOM 941 N N . GLU A 1 115 ? 3.666 -15.997 -0.685 1.00 88.88 115 GLU A N 1
ATOM 942 C CA . GLU A 1 115 ? 3.788 -16.566 -2.038 1.00 88.88 115 GLU A CA 1
ATOM 943 C C . GLU A 1 115 ? 2.835 -15.905 -3.045 1.00 88.88 115 GLU A C 1
ATOM 945 O O . GLU A 1 115 ? 3.020 -16.024 -4.250 1.00 88.88 115 GLU A O 1
ATOM 950 N N . GLU A 1 116 ? 1.805 -15.211 -2.555 1.00 94.75 116 GLU A N 1
ATOM 951 C CA . GLU A 1 116 ? 0.726 -14.639 -3.372 1.00 94.75 116 GLU A CA 1
ATOM 952 C C . GLU A 1 116 ? 0.656 -13.110 -3.255 1.00 94.75 116 GLU A C 1
ATOM 954 O O . GLU A 1 116 ? -0.304 -12.485 -3.722 1.00 94.75 116 GLU A O 1
ATOM 959 N N . THR A 1 117 ? 1.643 -12.509 -2.585 1.00 94.31 117 THR A N 1
ATOM 960 C CA . THR A 1 117 ? 1.702 -11.077 -2.299 1.00 94.31 117 THR A CA 1
ATOM 961 C C . THR A 1 117 ? 2.900 -10.451 -2.987 1.00 94.31 117 THR A C 1
ATOM 963 O O . THR A 1 117 ? 4.036 -10.884 -2.803 1.00 94.31 117 THR A O 1
ATOM 966 N N . TYR A 1 118 ? 2.631 -9.377 -3.715 1.00 93.88 118 TYR A N 1
ATOM 967 C CA . TYR A 1 118 ? 3.635 -8.496 -4.286 1.00 93.88 118 TYR A CA 1
ATOM 968 C C . TYR A 1 118 ? 3.524 -7.132 -3.607 1.00 93.88 118 TYR A C 1
ATOM 970 O O . TYR A 1 118 ? 2.422 -6.613 -3.445 1.00 93.88 118 TYR A O 1
ATOM 978 N N . ILE A 1 119 ? 4.643 -6.549 -3.189 1.00 93.88 119 ILE A N 1
ATOM 979 C CA . ILE A 1 119 ? 4.696 -5.292 -2.437 1.00 93.88 119 ILE A CA 1
ATOM 980 C C . ILE A 1 119 ? 5.584 -4.309 -3.188 1.00 93.88 119 ILE A C 1
ATOM 982 O O . ILE A 1 119 ? 6.731 -4.621 -3.492 1.00 93.88 119 ILE A O 1
ATOM 986 N N . THR A 1 120 ? 5.070 -3.115 -3.461 1.00 94.75 120 THR A N 1
ATOM 987 C CA . THR A 1 120 ? 5.758 -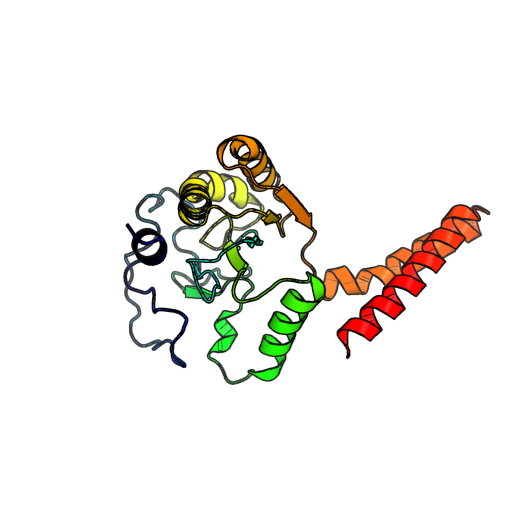2.087 -4.251 1.00 94.75 120 THR A CA 1
ATOM 988 C C . THR A 1 120 ? 5.444 -0.687 -3.736 1.00 94.75 120 THR A C 1
ATOM 990 O O . THR A 1 120 ? 4.515 -0.504 -2.950 1.00 94.75 120 THR A O 1
ATOM 993 N N . ASP A 1 121 ? 6.182 0.313 -4.208 1.00 95.19 121 ASP A N 1
ATOM 994 C CA . ASP A 1 121 ? 5.857 1.723 -3.988 1.00 95.19 121 ASP A CA 1
ATOM 995 C C . ASP A 1 121 ? 5.081 2.313 -5.168 1.00 95.19 121 ASP A C 1
ATOM 997 O O . ASP A 1 121 ? 5.373 2.024 -6.331 1.00 95.19 121 ASP A O 1
ATOM 1001 N N . ALA A 1 122 ? 4.134 3.210 -4.896 1.00 95.94 122 ALA A N 1
ATOM 1002 C CA . ALA A 1 122 ? 3.437 3.966 -5.935 1.00 95.94 122 ALA A CA 1
ATOM 1003 C C . ALA A 1 122 ? 4.394 4.885 -6.712 1.00 95.94 122 ALA A C 1
ATOM 1005 O O . ALA A 1 122 ? 4.226 5.088 -7.916 1.00 95.94 122 ALA A O 1
ATOM 1006 N N . VAL A 1 123 ? 5.407 5.430 -6.030 1.00 94.06 123 VAL A N 1
ATOM 1007 C CA . VAL A 1 123 ? 6.514 6.171 -6.641 1.00 94.06 123 VAL A CA 1
ATOM 1008 C C . VAL A 1 123 ? 7.824 5.452 -6.351 1.00 94.06 123 VAL A C 1
ATOM 1010 O O . VAL A 1 123 ? 8.210 5.311 -5.198 1.00 94.06 123 VAL A O 1
ATOM 1013 N N . LYS A 1 124 ? 8.546 5.050 -7.402 1.00 91.62 124 LYS A N 1
ATOM 1014 C CA . LYS A 1 124 ? 9.754 4.215 -7.274 1.00 91.62 124 LYS A CA 1
ATOM 1015 C C . LYS A 1 124 ? 10.951 4.932 -6.657 1.00 91.62 124 LYS A C 1
ATOM 1017 O O . LYS A 1 124 ? 11.874 4.259 -6.221 1.00 91.62 124 LYS A O 1
ATOM 1022 N N . CYS A 1 125 ? 10.940 6.267 -6.623 1.00 90.19 125 CYS A N 1
ATOM 1023 C CA . CYS A 1 125 ? 11.979 7.082 -6.001 1.00 90.19 125 CYS A CA 1
ATOM 1024 C C . CYS A 1 125 ? 11.454 7.839 -4.772 1.00 90.19 125 CYS A C 1
ATOM 1026 O O . CYS A 1 125 ? 10.311 8.311 -4.769 1.00 90.19 125 CYS A O 1
ATOM 1028 N N . TYR A 1 126 ? 12.313 8.038 -3.768 1.00 91.56 126 TYR A N 1
ATOM 1029 C CA . TYR A 1 126 ? 12.023 8.843 -2.584 1.00 91.56 126 TYR A CA 1
ATOM 1030 C C . TYR A 1 126 ? 11.464 10.207 -2.991 1.00 91.56 126 TYR A C 1
ATOM 1032 O O . TYR A 1 126 ? 12.069 10.937 -3.780 1.00 91.56 126 TYR A O 1
ATOM 1040 N N . SER A 1 127 ? 10.296 10.546 -2.450 1.00 91.12 127 SER A N 1
ATOM 1041 C CA . SER A 1 127 ? 9.574 11.759 -2.809 1.00 91.12 127 SER A CA 1
ATOM 1042 C C . SER A 1 127 ? 9.022 12.428 -1.562 1.00 91.12 127 SER A C 1
ATOM 1044 O O . SER A 1 127 ? 8.159 11.884 -0.883 1.00 91.12 127 SER A O 1
ATOM 1046 N N . HIS A 1 128 ? 9.473 13.652 -1.278 1.00 89.69 128 HIS A N 1
ATOM 1047 C CA . HIS A 1 128 ? 8.861 14.454 -0.219 1.00 89.69 128 HIS A CA 1
ATOM 1048 C C . HIS A 1 128 ? 7.370 14.678 -0.496 1.00 89.69 128 HIS A C 1
ATOM 1050 O O . HIS A 1 128 ? 6.965 14.888 -1.643 1.00 89.69 128 HIS A O 1
ATOM 1056 N N . LYS A 1 129 ? 6.568 14.745 0.573 1.00 88.12 129 LYS A N 1
ATOM 1057 C CA . LYS A 1 129 ? 5.110 14.938 0.512 1.00 88.12 129 LYS A CA 1
ATOM 1058 C C . LYS A 1 129 ? 4.678 16.100 -0.394 1.00 88.12 129 LYS A C 1
ATOM 1060 O O . LYS A 1 129 ? 3.702 15.967 -1.123 1.00 88.12 129 LYS A O 1
ATOM 1065 N N . SER A 1 130 ? 5.406 17.219 -0.381 1.00 89.50 130 SER A N 1
ATOM 1066 C CA . SER A 1 130 ? 5.122 18.400 -1.216 1.00 89.50 130 SER A CA 1
ATOM 1067 C C . SER A 1 130 ? 5.309 18.159 -2.720 1.00 89.50 130 SER A C 1
ATOM 1069 O O . SER A 1 130 ? 4.665 18.815 -3.535 1.00 89.50 130 SER A O 1
ATOM 1071 N N . ASN A 1 131 ? 6.160 17.203 -3.093 1.00 90.44 131 ASN A N 1
ATOM 1072 C CA . ASN A 1 131 ? 6.484 16.862 -4.478 1.00 90.44 131 ASN A CA 1
ATOM 1073 C C . ASN A 1 131 ? 5.843 15.547 -4.941 1.00 90.44 131 ASN A C 1
ATOM 1075 O O . ASN A 1 131 ? 5.898 15.239 -6.132 1.00 90.44 131 ASN A O 1
ATOM 1079 N N . PHE A 1 132 ? 5.207 14.803 -4.031 1.00 93.19 132 PHE A N 1
ATOM 1080 C CA . PHE A 1 132 ? 4.665 13.472 -4.288 1.00 93.19 132 PHE A CA 1
ATOM 1081 C C . PHE A 1 132 ? 3.762 13.433 -5.525 1.00 93.19 132 PHE A C 1
ATOM 1083 O O . PHE A 1 132 ? 4.011 12.657 -6.440 1.00 93.19 132 PHE A O 1
ATOM 1090 N N . SER A 1 133 ? 2.761 14.313 -5.618 1.00 93.44 133 SER A N 1
ATOM 1091 C CA . SER A 1 133 ? 1.825 14.313 -6.753 1.00 93.44 133 SER A CA 1
ATOM 1092 C C . SER A 1 133 ? 2.508 14.554 -8.103 1.00 93.44 133 SER A C 1
ATOM 1094 O O . SER A 1 133 ? 2.103 13.969 -9.106 1.00 93.44 133 SER A O 1
ATOM 1096 N N . LYS A 1 134 ? 3.562 15.382 -8.140 1.00 92.06 134 LYS A N 1
ATOM 1097 C CA . LYS A 1 134 ? 4.351 15.623 -9.359 1.00 92.06 134 LYS A CA 1
ATOM 1098 C C . LYS A 1 134 ? 5.178 14.391 -9.723 1.00 92.06 134 LYS A C 1
ATOM 1100 O O . LYS A 1 134 ? 5.193 13.996 -10.885 1.00 92.06 134 LYS A O 1
ATOM 1105 N N . ALA A 1 135 ? 5.821 13.770 -8.736 1.00 92.44 135 ALA A N 1
ATOM 1106 C CA . ALA A 1 135 ? 6.582 12.543 -8.941 1.00 92.44 135 ALA A CA 1
ATOM 1107 C C . ALA A 1 135 ? 5.675 11.390 -9.405 1.00 92.44 135 ALA A C 1
ATOM 1109 O O . ALA A 1 135 ? 5.981 10.715 -10.387 1.00 92.44 135 ALA A O 1
ATOM 1110 N N . PHE A 1 136 ? 4.510 11.231 -8.775 1.00 94.62 136 PHE A N 1
ATOM 1111 C CA . PHE A 1 136 ? 3.522 10.216 -9.125 1.00 94.62 136 PHE A CA 1
ATOM 1112 C C . PHE A 1 136 ? 2.980 10.389 -10.543 1.00 94.62 136 PHE A C 1
ATOM 1114 O O . PHE A 1 136 ? 2.870 9.402 -11.258 1.00 94.62 136 PHE A O 1
ATOM 1121 N N . LYS A 1 137 ? 2.733 11.621 -11.007 1.00 92.94 137 LYS A N 1
ATOM 1122 C CA . LYS A 1 137 ? 2.305 11.869 -12.395 1.00 92.94 137 LYS A CA 1
ATOM 1123 C C . LYS A 1 137 ? 3.277 11.289 -13.434 1.00 92.94 137 LYS A C 1
ATOM 1125 O O . LYS A 1 137 ? 2.833 10.844 -14.482 1.00 92.94 137 LYS A O 1
ATOM 1130 N N . ASN A 1 138 ? 4.578 11.297 -13.148 1.00 91.00 138 ASN A N 1
ATOM 1131 C CA . ASN A 1 138 ? 5.589 10.716 -14.037 1.00 91.00 138 ASN A CA 1
ATOM 1132 C C . ASN A 1 138 ? 5.754 9.199 -13.824 1.00 91.00 138 ASN A C 1
ATOM 1134 O O . ASN A 1 138 ? 6.109 8.473 -14.752 1.00 91.00 138 ASN A O 1
ATOM 1138 N N . CYS A 1 139 ? 5.521 8.722 -12.600 1.00 92.25 139 CYS A N 1
ATOM 1139 C CA . CYS A 1 139 ? 5.835 7.360 -12.174 1.00 92.25 139 CYS A CA 1
ATOM 1140 C C . CYS A 1 139 ? 4.650 6.378 -12.274 1.00 92.25 139 CYS A C 1
ATOM 1142 O O . CYS A 1 139 ? 4.865 5.170 -12.352 1.00 92.25 139 CYS A O 1
ATOM 1144 N N . ASN A 1 140 ? 3.409 6.870 -12.318 1.00 94.62 140 ASN A N 1
ATOM 1145 C CA . ASN A 1 140 ? 2.186 6.056 -12.283 1.00 94.62 140 ASN A CA 1
ATOM 1146 C C . ASN A 1 140 ? 2.082 5.028 -13.423 1.00 94.62 140 ASN A C 1
ATOM 1148 O O . ASN A 1 140 ? 1.488 3.973 -13.233 1.00 94.62 140 ASN A O 1
ATOM 1152 N N . GLN A 1 141 ? 2.703 5.288 -14.574 1.00 94.31 141 GLN A N 1
ATOM 1153 C CA . GLN A 1 141 ? 2.785 4.340 -15.686 1.00 94.31 141 GLN A CA 1
ATOM 1154 C C . GLN A 1 141 ? 3.462 3.020 -15.293 1.00 94.31 141 GLN A C 1
ATOM 1156 O O . GLN A 1 141 ? 3.079 1.968 -15.790 1.00 94.31 141 GLN A O 1
ATOM 1161 N N . TYR A 1 142 ? 4.439 3.049 -14.382 1.00 94.19 142 TYR A N 1
ATOM 1162 C CA . TYR A 1 142 ? 5.093 1.834 -13.900 1.00 94.19 142 TYR A CA 1
ATOM 1163 C C . TYR A 1 142 ? 4.171 1.032 -12.990 1.00 94.19 142 TYR A C 1
ATOM 1165 O O . TYR A 1 142 ? 4.084 -0.181 -13.138 1.00 94.19 142 TYR A O 1
ATOM 1173 N N . LEU A 1 143 ? 3.433 1.716 -12.112 1.00 96.56 143 LEU A N 1
ATOM 1174 C CA . LEU A 1 143 ? 2.420 1.076 -11.278 1.00 96.56 143 LEU A CA 1
ATOM 1175 C C . LEU A 1 143 ? 1.298 0.461 -12.130 1.00 96.56 143 LEU A C 1
ATOM 1177 O O . LEU A 1 143 ? 0.838 -0.637 -11.836 1.00 96.56 143 LEU A O 1
ATOM 1181 N N . LEU A 1 144 ? 0.889 1.137 -13.211 1.00 97.50 144 LEU A N 1
ATOM 1182 C CA . LEU A 1 144 ? -0.085 0.593 -14.160 1.00 97.50 144 LEU A CA 1
ATOM 1183 C C 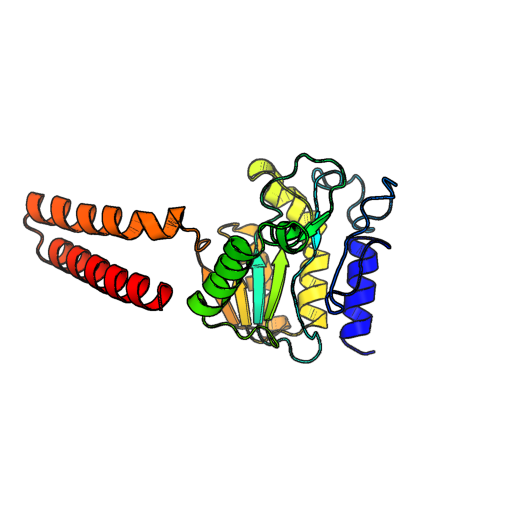. LEU A 1 144 ? 0.425 -0.695 -14.809 1.00 97.50 144 LEU A C 1
ATOM 1185 O O . LEU A 1 144 ? -0.298 -1.684 -14.838 1.00 97.50 144 LEU A O 1
ATOM 1189 N N . LYS A 1 145 ? 1.679 -0.696 -15.279 1.00 96.88 145 LYS A N 1
ATOM 1190 C CA . LYS A 1 145 ? 2.311 -1.883 -15.865 1.00 96.88 145 LYS A CA 1
ATOM 1191 C C . LYS A 1 145 ? 2.414 -3.031 -14.855 1.00 96.88 145 LYS A C 1
ATOM 1193 O O . LYS A 1 145 ? 2.161 -4.170 -15.223 1.00 96.88 145 LYS A O 1
ATOM 1198 N N . GLU A 1 146 ? 2.739 -2.758 -13.588 1.00 96.69 146 GLU A N 1
ATOM 1199 C CA . GLU A 1 146 ? 2.714 -3.790 -12.538 1.00 96.69 146 GLU A CA 1
ATOM 1200 C C . GLU A 1 146 ? 1.311 -4.400 -12.395 1.00 96.69 146 GLU A C 1
ATOM 1202 O O . GLU A 1 146 ? 1.180 -5.620 -12.378 1.00 96.69 146 GLU A O 1
ATOM 1207 N N . ILE A 1 147 ? 0.257 -3.578 -12.353 1.00 98.06 147 ILE A N 1
ATOM 1208 C CA . ILE A 1 147 ? -1.136 -4.055 -12.283 1.00 98.06 147 ILE A CA 1
ATOM 1209 C C . ILE A 1 147 ? -1.498 -4.888 -13.520 1.00 98.06 147 ILE A C 1
ATOM 1211 O O . ILE A 1 147 ? -2.087 -5.957 -13.379 1.00 98.06 147 ILE A O 1
ATOM 1215 N N . GLU A 1 148 ? -1.115 -4.433 -14.714 1.00 97.44 148 GLU A N 1
ATOM 1216 C CA . GLU A 1 148 ? -1.359 -5.121 -15.989 1.00 97.44 148 GLU A CA 1
ATOM 1217 C C . GLU A 1 148 ? -0.681 -6.486 -16.078 1.00 97.44 148 GLU A C 1
ATOM 1219 O O . GLU A 1 148 ? -1.252 -7.428 -16.619 1.00 97.44 148 GLU A O 1
ATOM 1224 N N . ILE A 1 149 ? 0.553 -6.594 -15.589 1.00 96.25 149 ILE A N 1
ATOM 1225 C CA . ILE A 1 149 ? 1.319 -7.838 -15.671 1.00 96.25 149 ILE A CA 1
ATOM 1226 C C . ILE A 1 149 ? 0.861 -8.822 -14.595 1.00 96.25 149 ILE A C 1
ATOM 1228 O O . ILE A 1 149 ? 0.729 -10.016 -14.869 1.00 96.25 149 ILE A O 1
ATOM 1232 N N . LEU A 1 150 ? 0.645 -8.332 -13.371 1.00 96.31 150 LEU A N 1
ATOM 1233 C CA . LEU A 1 150 ? 0.333 -9.178 -12.222 1.00 96.31 150 LEU A CA 1
ATOM 1234 C C . LEU A 1 150 ? -1.137 -9.600 -12.199 1.00 96.31 150 LEU A C 1
ATOM 1236 O O . LEU A 1 150 ? -1.420 -10.725 -11.793 1.00 96.31 150 LEU A O 1
ATOM 1240 N N . GLU A 1 151 ? -2.046 -8.747 -12.679 1.00 96.94 151 GLU A N 1
ATOM 1241 C CA . GLU A 1 151 ? -3.503 -8.949 -12.647 1.00 96.94 151 GLU A CA 1
ATOM 1242 C C . GLU A 1 151 ? -4.005 -9.307 -11.229 1.00 96.94 151 GLU A C 1
ATOM 1244 O O . GLU A 1 151 ? -4.628 -10.355 -11.022 1.00 96.94 151 GLU A O 1
ATOM 1249 N N . PRO A 1 152 ? -3.696 -8.484 -10.206 1.00 97.56 152 PRO A N 1
ATOM 1250 C CA . PRO A 1 152 ? -4.041 -8.811 -8.830 1.00 97.56 152 PRO A CA 1
ATOM 1251 C C . PRO A 1 152 ? -5.560 -8.800 -8.636 1.00 97.56 152 PRO A C 1
ATOM 1253 O O . PRO A 1 152 ? -6.257 -7.927 -9.141 1.00 97.56 152 PRO A O 1
ATOM 1256 N N . LYS A 1 153 ? -6.080 -9.709 -7.807 1.00 97.81 153 LYS A N 1
ATOM 1257 C CA . LYS A 1 153 ? -7.500 -9.694 -7.408 1.00 97.81 153 LYS A CA 1
ATOM 1258 C C . LYS A 1 153 ? -7.790 -8.618 -6.363 1.00 97.81 153 LYS A C 1
ATOM 1260 O O . LYS A 1 153 ? -8.914 -8.131 -6.256 1.00 97.81 153 LYS A O 1
ATOM 1265 N N . LYS A 1 154 ? -6.782 -8.281 -5.554 1.00 98.19 154 LYS A N 1
ATOM 1266 C CA . LYS A 1 154 ? -6.883 -7.330 -4.444 1.00 98.19 154 LYS A CA 1
ATOM 1267 C C . LYS A 1 154 ? -5.706 -6.371 -4.450 1.00 98.19 154 LYS A C 1
ATOM 1269 O O . LYS A 1 154 ? -4.559 -6.795 -4.581 1.00 98.19 154 LYS A O 1
ATOM 1274 N N . ILE A 1 155 ? -5.991 -5.096 -4.228 1.00 98.44 155 ILE A N 1
ATOM 1275 C CA . ILE A 1 155 ? -4.998 -4.051 -4.014 1.00 98.44 155 ILE A CA 1
ATOM 1276 C C . ILE A 1 155 ? -5.163 -3.485 -2.605 1.00 98.44 155 ILE A C 1
ATOM 1278 O O . ILE A 1 155 ? -6.214 -2.949 -2.252 1.00 98.44 155 ILE A O 1
ATOM 1282 N N . LEU A 1 156 ? -4.106 -3.580 -1.803 1.00 98.06 156 LEU A N 1
ATOM 1283 C CA . LEU A 1 156 ? -4.023 -2.969 -0.482 1.00 98.06 156 LEU A CA 1
ATOM 1284 C C . LEU A 1 156 ? -3.131 -1.730 -0.544 1.00 98.06 156 LEU A C 1
ATOM 1286 O O . LEU A 1 156 ? -1.923 -1.829 -0.739 1.00 98.06 156 LEU A O 1
ATOM 1290 N N . VAL A 1 157 ? -3.715 -0.556 -0.341 1.00 97.06 157 VAL A N 1
ATOM 1291 C CA . VAL A 1 157 ? -2.997 0.720 -0.371 1.00 97.06 157 VAL A CA 1
ATOM 1292 C C . VAL A 1 157 ? -2.642 1.138 1.045 1.00 97.06 157 VAL A C 1
ATOM 1294 O O . VAL A 1 157 ? -3.519 1.374 1.876 1.00 97.06 157 VAL A O 1
ATOM 1297 N N . ILE A 1 158 ? -1.347 1.278 1.307 1.00 93.94 158 ILE A N 1
ATOM 1298 C CA . ILE A 1 158 ? -0.782 1.710 2.587 1.00 93.94 158 ILE A CA 1
ATOM 1299 C C . ILE A 1 158 ? -0.263 3.140 2.442 1.00 93.94 158 ILE A C 1
ATOM 1301 O O . ILE A 1 158 ? 0.914 3.448 2.618 1.00 93.94 158 ILE A O 1
ATOM 1305 N N . SER A 1 159 ? -1.170 4.033 2.065 1.00 86.75 159 SER A N 1
ATOM 1306 C CA . SER A 1 159 ? -0.901 5.455 1.890 1.00 86.75 159 SER A CA 1
ATOM 1307 C C . SER A 1 159 ? -2.194 6.248 2.040 1.00 86.75 159 SER A C 1
ATOM 1309 O O . SER A 1 159 ? -3.294 5.733 1.841 1.00 86.75 159 SER A O 1
ATOM 1311 N N . LYS A 1 160 ? -2.056 7.529 2.388 1.00 86.38 160 LYS A N 1
ATOM 1312 C CA . LYS A 1 160 ? -3.156 8.503 2.390 1.00 86.38 160 LYS A CA 1
ATOM 1313 C C . LYS A 1 160 ? -3.103 9.446 1.181 1.00 86.38 160 LYS A C 1
ATOM 1315 O O . LYS A 1 160 ? -3.837 10.431 1.154 1.00 86.38 160 LYS A O 1
ATOM 1320 N N . GLN A 1 161 ? -2.227 9.189 0.207 1.00 93.12 161 GLN A N 1
ATOM 1321 C CA . GLN A 1 161 ? -2.071 10.051 -0.962 1.00 93.12 161 GLN A CA 1
ATOM 1322 C C . GLN A 1 161 ? -3.278 9.933 -1.891 1.00 93.12 161 GLN A C 1
ATOM 1324 O O . GLN A 1 161 ? -3.515 8.900 -2.521 1.00 93.12 161 GLN A O 1
ATOM 1329 N N . SER A 1 162 ? -4.034 11.025 -2.000 1.00 94.56 162 SER A N 1
ATOM 1330 C CA . SER A 1 162 ? -5.261 11.083 -2.798 1.00 94.56 162 SER A CA 1
ATOM 1331 C C . SER A 1 162 ? -5.016 10.826 -4.284 1.00 94.56 162 SER A C 1
ATOM 1333 O O . SER A 1 162 ? -5.877 10.253 -4.943 1.00 94.56 162 SER A O 1
ATOM 1335 N N . SER A 1 163 ? -3.843 11.191 -4.810 1.00 96.19 163 SER A N 1
ATOM 1336 C CA . SER A 1 163 ? -3.469 10.948 -6.207 1.00 96.19 163 SER A CA 1
ATOM 1337 C C . SER A 1 163 ? -3.351 9.458 -6.537 1.00 96.19 163 SER A C 1
ATOM 1339 O O . SER A 1 163 ? -3.849 9.042 -7.580 1.00 96.19 163 SER A O 1
ATOM 1341 N N . VAL A 1 164 ? -2.779 8.648 -5.638 1.00 97.00 164 VAL A N 1
ATOM 1342 C CA . VAL A 1 164 ? -2.695 7.183 -5.795 1.00 97.00 164 VAL A CA 1
ATOM 1343 C C . VAL A 1 164 ? -4.084 6.566 -5.718 1.00 97.00 164 VAL A C 1
ATOM 1345 O O . VAL A 1 164 ? -4.475 5.798 -6.590 1.00 97.00 164 VAL A O 1
ATOM 1348 N N . ILE A 1 165 ? -4.857 6.945 -4.698 1.00 96.88 165 ILE A N 1
ATOM 1349 C CA . ILE A 1 165 ? -6.211 6.425 -4.480 1.00 96.88 165 ILE A CA 1
ATOM 1350 C C . ILE A 1 165 ? -7.114 6.742 -5.677 1.00 96.88 165 ILE A C 1
ATOM 1352 O O . ILE A 1 165 ? -7.830 5.868 -6.159 1.00 96.88 165 ILE A O 1
ATOM 1356 N N . LYS A 1 166 ? -7.068 7.980 -6.184 1.00 97.88 166 LYS A N 1
ATOM 1357 C CA . LYS A 1 166 ? -7.824 8.397 -7.369 1.00 97.88 166 LYS A CA 1
ATOM 1358 C C . LYS A 1 166 ? -7.433 7.566 -8.592 1.00 97.88 166 LYS A C 1
ATOM 1360 O O . LYS A 1 166 ? -8.311 6.976 -9.209 1.00 97.88 166 LYS A O 1
ATOM 1365 N N . PHE A 1 167 ? -6.135 7.456 -8.874 1.00 98.12 167 PHE A N 1
ATOM 1366 C CA . PHE A 1 167 ? -5.615 6.665 -9.990 1.00 98.12 167 PHE A CA 1
ATOM 1367 C C . PHE A 1 167 ? -6.072 5.199 -9.935 1.00 98.12 167 PHE A C 1
ATOM 1369 O O . PHE A 1 167 ? -6.491 4.639 -10.946 1.00 98.12 167 PHE A O 1
ATOM 1376 N N . LEU A 1 168 ? -6.041 4.573 -8.756 1.00 98.06 168 LEU A N 1
ATOM 1377 C CA . LEU A 1 168 ? -6.487 3.188 -8.603 1.00 98.06 168 LEU A CA 1
ATOM 1378 C C . LEU A 1 168 ? -8.007 3.046 -8.736 1.00 98.06 168 LEU A C 1
ATOM 1380 O O . LEU A 1 168 ? -8.470 2.046 -9.270 1.00 98.06 168 LEU A O 1
ATOM 1384 N N . ASN A 1 169 ? -8.800 4.019 -8.292 1.00 97.69 169 ASN A N 1
ATOM 1385 C CA . ASN A 1 169 ? -10.246 3.970 -8.513 1.00 97.69 169 ASN A CA 1
ATOM 1386 C C . ASN A 1 169 ? -10.601 4.112 -10.000 1.00 97.69 169 ASN A C 1
ATOM 1388 O O . ASN A 1 169 ? -11.446 3.369 -10.485 1.00 97.69 169 ASN A O 1
ATOM 1392 N N . GLU A 1 170 ? -9.912 4.991 -10.734 1.00 98.06 170 GLU A N 1
ATOM 1393 C CA . GLU A 1 170 ? -10.114 5.192 -12.181 1.00 98.06 170 GLU A CA 1
ATOM 1394 C C . GLU A 1 170 ? -9.796 3.938 -13.014 1.00 98.06 170 GLU A C 1
ATOM 1396 O O . GLU A 1 170 ? -10.378 3.734 -14.073 1.00 98.06 170 GLU A O 1
ATOM 1401 N N . ASN A 1 171 ? -8.894 3.077 -12.533 1.00 98.12 171 ASN A N 1
ATOM 1402 C CA . ASN A 1 171 ? -8.479 1.854 -13.227 1.00 98.12 171 ASN A CA 1
ATOM 1403 C C . ASN A 1 171 ? -9.166 0.580 -12.698 1.00 98.12 171 ASN A C 1
ATOM 1405 O O . ASN A 1 171 ? -8.983 -0.500 -13.261 1.00 98.12 171 ASN A O 1
ATOM 1409 N N . LYS A 1 172 ? -9.977 0.689 -11.638 1.00 97.44 172 LYS A N 1
ATOM 1410 C CA . LYS A 1 172 ? -10.547 -0.458 -10.917 1.00 97.44 172 LYS A CA 1
ATOM 1411 C C . LYS A 1 172 ? -11.406 -1.359 -11.800 1.00 97.44 172 LYS A C 1
ATOM 1413 O O . LYS A 1 172 ? -11.242 -2.573 -11.767 1.00 97.44 172 LYS A O 1
ATOM 1418 N N . GLU A 1 173 ? -12.311 -0.773 -12.579 1.00 96.38 173 GLU A N 1
ATOM 1419 C CA . GLU A 1 173 ? -13.217 -1.531 -13.452 1.00 96.38 173 GLU A CA 1
ATOM 1420 C C . GLU A 1 173 ? -12.456 -2.212 -14.590 1.00 96.38 173 GLU A C 1
ATOM 1422 O O . GLU A 1 173 ? -12.701 -3.377 -14.889 1.00 96.38 173 GLU A O 1
ATOM 1427 N N . LYS A 1 174 ? -11.473 -1.512 -15.170 1.00 97.88 174 LYS A N 1
ATOM 1428 C CA . LYS A 1 174 ? -10.672 -2.011 -16.292 1.00 97.88 174 LYS A CA 1
ATOM 1429 C C . LYS A 1 174 ? -9.885 -3.276 -15.938 1.00 97.88 174 LYS A C 1
ATOM 1431 O O . LYS A 1 174 ? -9.793 -4.173 -16.770 1.00 97.88 174 LYS A O 1
ATOM 1436 N N . TYR A 1 175 ? -9.317 -3.340 -14.734 1.00 97.56 175 TYR A N 1
ATOM 1437 C CA . TYR A 1 175 ? -8.478 -4.467 -14.297 1.00 97.56 175 TYR A CA 1
ATOM 1438 C C . TYR A 1 175 ? -9.141 -5.366 -13.246 1.00 97.56 175 TYR A C 1
ATOM 1440 O O . TYR A 1 175 ? -8.503 -6.290 -12.753 1.00 97.56 175 TYR A O 1
ATOM 1448 N N . ASN A 1 176 ? -10.412 -5.114 -12.919 1.00 97.44 176 ASN A N 1
ATOM 1449 C CA . ASN A 1 176 ? -11.259 -5.948 -12.068 1.00 97.44 176 ASN A CA 1
ATOM 1450 C C . ASN A 1 176 ? -10.615 -6.381 -10.732 1.00 97.44 176 ASN A C 1
ATOM 1452 O O . ASN A 1 176 ? -10.499 -7.572 -10.436 1.00 97.44 176 ASN A O 1
ATOM 1456 N N . TYR A 1 177 ? -10.215 -5.408 -9.910 1.00 97.94 177 TYR A N 1
ATOM 1457 C CA . TYR A 1 177 ? -9.696 -5.658 -8.562 1.00 97.94 177 TYR A CA 1
ATOM 1458 C C . TYR A 1 177 ? -10.541 -5.010 -7.464 1.00 97.94 177 TYR A C 1
ATOM 1460 O O . TYR A 1 177 ? -11.219 -3.996 -7.650 1.00 97.94 177 TYR A O 1
ATOM 1468 N N . GLU A 1 178 ? -10.442 -5.558 -6.258 1.00 97.94 178 GLU A N 1
ATOM 1469 C CA . GLU A 1 178 ? -10.900 -4.894 -5.038 1.00 97.94 178 GLU A CA 1
ATOM 1470 C C . GLU A 1 178 ? -9.810 -3.964 -4.500 1.00 97.94 178 GLU A C 1
ATOM 1472 O O . GLU A 1 178 ? -8.623 -4.273 -4.592 1.00 97.94 178 GLU A O 1
ATOM 1477 N N . ILE A 1 179 ? -10.202 -2.833 -3.910 1.00 97.31 179 ILE A N 1
ATOM 1478 C CA . ILE A 1 179 ? -9.269 -1.885 -3.296 1.00 97.31 179 ILE A CA 1
ATOM 1479 C C . ILE A 1 179 ? -9.602 -1.696 -1.819 1.00 97.31 179 ILE A C 1
ATOM 1481 O O . ILE A 1 179 ? -10.737 -1.379 -1.464 1.00 97.31 179 ILE A O 1
ATOM 1485 N N . THR A 1 180 ? -8.585 -1.841 -0.975 1.00 96.75 180 THR A N 1
ATOM 1486 C CA . THR A 1 180 ? -8.648 -1.547 0.458 1.00 96.75 180 THR A CA 1
ATOM 1487 C C . THR A 1 180 ? -7.571 -0.528 0.786 1.00 96.75 180 THR A C 1
ATOM 1489 O O . THR A 1 180 ? -6.421 -0.686 0.386 1.00 96.75 180 THR A O 1
ATOM 1492 N N . ILE A 1 181 ? -7.924 0.523 1.522 1.00 95.69 181 ILE A N 1
ATOM 1493 C CA . ILE A 1 181 ? -6.993 1.587 1.907 1.00 95.69 181 ILE A CA 1
ATOM 1494 C C . ILE A 1 181 ? -6.834 1.540 3.419 1.00 95.69 181 ILE A C 1
ATOM 1496 O O . ILE A 1 181 ? -7.824 1.606 4.148 1.00 95.69 181 ILE A O 1
ATOM 1500 N N . ILE A 1 182 ? -5.594 1.450 3.892 1.00 92.12 182 ILE A N 1
ATOM 1501 C CA . ILE A 1 182 ? -5.283 1.437 5.321 1.00 92.12 182 ILE A CA 1
ATOM 1502 C C . ILE A 1 182 ? -4.196 2.460 5.659 1.00 92.12 182 ILE A C 1
ATOM 1504 O O . ILE A 1 182 ? -3.307 2.734 4.848 1.00 92.12 182 ILE A O 1
ATOM 1508 N N . PRO A 1 183 ? -4.218 3.043 6.870 1.00 87.00 183 PRO A N 1
ATOM 1509 C CA . PRO A 1 183 ? -3.062 3.771 7.367 1.00 87.00 183 PRO A CA 1
ATOM 1510 C C . PRO A 1 183 ? -1.872 2.819 7.541 1.00 87.00 183 PRO A C 1
ATOM 1512 O O . PRO A 1 183 ? -2.048 1.642 7.850 1.00 87.00 183 PRO A O 1
ATOM 1515 N N . HIS A 1 184 ? -0.651 3.346 7.410 1.00 84.44 184 HIS A N 1
ATOM 1516 C CA . HIS A 1 184 ? 0.558 2.560 7.642 1.00 84.44 184 HIS A CA 1
ATOM 1517 C C . HIS A 1 184 ? 0.556 1.944 9.051 1.00 84.44 184 HIS A C 1
ATOM 1519 O O . HIS A 1 184 ? 0.514 2.702 10.028 1.00 84.44 184 HIS A O 1
ATOM 1525 N N . PRO A 1 185 ? 0.639 0.608 9.195 1.00 84.19 185 PRO A N 1
ATOM 1526 C CA . PRO A 1 185 ? 0.552 -0.062 10.488 1.00 84.19 185 PRO A CA 1
ATOM 1527 C C . PRO A 1 185 ? 1.887 -0.011 11.252 1.00 84.19 185 PRO A C 1
ATOM 1529 O O . PRO A 1 185 ? 2.451 -1.027 11.646 1.00 84.19 185 PRO A O 1
ATOM 1532 N N . SER A 1 186 ? 2.435 1.190 11.447 1.00 80.25 186 SER A N 1
ATOM 1533 C CA . SER A 1 186 ? 3.644 1.369 12.251 1.00 80.25 186 SER A CA 1
ATOM 1534 C C . SER A 1 186 ? 3.325 1.245 13.738 1.00 80.25 186 SER A C 1
ATOM 1536 O O . SER A 1 186 ? 2.229 1.591 14.186 1.00 80.25 186 SER A O 1
ATOM 1538 N N . ASN A 1 187 ? 4.333 0.874 14.531 1.00 79.50 187 ASN A N 1
ATOM 1539 C CA . ASN A 1 187 ? 4.252 0.936 15.993 1.00 79.50 187 ASN A CA 1
ATOM 1540 C C . ASN A 1 187 ? 3.826 2.327 16.493 1.00 79.50 187 ASN A C 1
ATOM 1542 O O . ASN A 1 187 ? 3.112 2.420 17.482 1.00 79.50 187 ASN A O 1
ATOM 1546 N N . GLN A 1 188 ? 4.199 3.401 15.786 1.00 81.06 188 GLN A N 1
ATOM 1547 C CA . GLN A 1 188 ? 3.771 4.763 16.118 1.00 81.06 188 GLN A CA 1
ATOM 1548 C C . GLN A 1 188 ? 2.265 4.982 15.934 1.00 81.06 188 GLN A C 1
ATOM 1550 O O . GLN A 1 188 ? 1.661 5.707 16.715 1.00 81.06 188 GLN A O 1
ATOM 1555 N N . ASN A 1 189 ? 1.650 4.402 14.901 1.00 86.12 189 ASN A N 1
ATOM 1556 C CA . ASN A 1 189 ? 0.209 4.540 14.679 1.00 86.12 189 ASN A CA 1
ATOM 1557 C C . ASN A 1 189 ? -0.584 3.613 15.599 1.00 86.12 189 ASN A C 1
ATOM 1559 O O . ASN A 1 189 ? -1.582 4.027 16.180 1.00 86.12 189 ASN A O 1
ATOM 1563 N N . ILE A 1 190 ? -0.103 2.388 15.786 1.00 87.31 190 ILE A N 1
ATOM 1564 C CA . ILE A 1 190 ? -0.753 1.383 16.630 1.00 87.31 190 ILE A CA 1
ATOM 1565 C C . ILE A 1 190 ? -0.630 1.740 18.115 1.00 87.31 190 ILE A C 1
ATOM 1567 O O . ILE A 1 190 ? -1.596 1.613 18.860 1.00 87.31 190 ILE A O 1
ATOM 1571 N N . GLY A 1 191 ? 0.514 2.276 18.541 1.00 88.94 191 GLY A N 1
ATOM 1572 C CA . GLY A 1 191 ? 0.744 2.715 19.919 1.00 88.94 191 GLY A CA 1
ATOM 1573 C C . GLY A 1 191 ? -0.104 3.913 20.356 1.00 88.94 191 GLY A C 1
ATOM 1574 O O . GLY A 1 191 ? -0.196 4.167 21.550 1.00 88.94 191 GLY A O 1
ATOM 1575 N N . LYS A 1 192 ? -0.757 4.625 19.426 1.00 92.81 192 LYS A N 1
ATOM 1576 C CA . LYS A 1 192 ? -1.702 5.713 19.744 1.00 92.81 192 LYS A CA 1
ATOM 1577 C C . LYS A 1 192 ? -3.095 5.210 20.117 1.00 92.81 192 LYS A C 1
ATOM 1579 O O . LYS A 1 192 ? -3.873 5.980 20.669 1.00 92.81 192 LYS A O 1
ATOM 1584 N N . ILE A 1 193 ? -3.429 3.953 19.811 1.00 94.19 193 ILE A N 1
ATOM 1585 C CA . ILE A 1 193 ? -4.770 3.400 20.049 1.00 94.19 193 ILE A CA 1
ATOM 1586 C C . ILE A 1 193 ? -5.172 3.487 21.536 1.00 94.19 193 ILE A C 1
ATOM 1588 O O . ILE A 1 193 ? -6.270 3.982 21.793 1.00 94.19 193 ILE A O 1
ATOM 1592 N N . PRO A 1 194 ? -4.314 3.130 22.518 1.00 95.69 194 PRO A N 1
ATOM 1593 C CA . PRO A 1 194 ? -4.623 3.320 23.940 1.00 95.69 194 PRO A CA 1
ATOM 1594 C C . PRO A 1 194 ? -4.936 4.770 24.306 1.00 95.69 194 PRO A C 1
ATOM 1596 O O . PRO A 1 194 ? -5.916 5.030 24.994 1.00 95.69 194 PRO A O 1
ATOM 1599 N N . THR A 1 195 ? -4.149 5.720 23.797 1.00 96.69 195 THR A N 1
ATOM 1600 C CA . THR A 1 195 ? -4.356 7.151 24.055 1.00 96.69 195 THR A CA 1
ATOM 1601 C C . THR A 1 195 ? -5.683 7.638 23.480 1.00 96.69 195 THR A C 1
ATOM 1603 O O . THR A 1 195 ? -6.402 8.386 24.134 1.00 96.69 195 THR A O 1
ATOM 1606 N N . VAL A 1 196 ? -6.044 7.203 22.267 1.00 96.12 196 VAL A N 1
ATOM 1607 C CA . VAL A 1 196 ? -7.347 7.534 21.667 1.00 96.12 196 VAL A CA 1
ATOM 1608 C C . VAL A 1 196 ? -8.484 6.941 22.498 1.00 96.12 196 VAL A C 1
ATOM 1610 O O . VAL A 1 196 ? -9.446 7.642 22.793 1.00 96.12 196 VAL A O 1
ATOM 1613 N N . SER A 1 197 ? -8.361 5.682 22.915 1.00 97.69 197 SER A N 1
ATOM 1614 C CA . SER A 1 197 ? -9.318 5.032 23.813 1.00 97.69 197 SER A CA 1
ATOM 1615 C C . SER A 1 197 ? -9.524 5.833 25.105 1.00 97.69 197 SER A C 1
ATOM 1617 O O . SER A 1 197 ? -10.657 6.138 25.470 1.00 97.69 197 SER A O 1
ATOM 1619 N N . GLU A 1 198 ? -8.436 6.198 25.785 1.00 98.12 198 GLU A N 1
ATOM 1620 C CA . GLU A 1 198 ? -8.478 6.986 27.021 1.00 98.12 198 GLU A CA 1
ATOM 1621 C C . GLU A 1 198 ? -9.144 8.351 26.806 1.00 98.12 198 GLU A C 1
ATOM 1623 O O . GLU A 1 198 ? -9.964 8.773 27.621 1.00 98.12 198 GLU A O 1
ATOM 1628 N N . LEU A 1 199 ? -8.872 9.003 25.673 1.00 98.19 199 LEU A N 1
ATOM 1629 C CA . LEU A 1 199 ? -9.504 10.269 25.312 1.00 98.19 199 LEU A CA 1
ATOM 1630 C C . LEU A 1 199 ? -11.032 10.136 25.197 1.00 98.19 199 LEU A C 1
ATOM 1632 O O . LEU A 1 199 ? -11.756 10.967 25.742 1.00 98.19 199 LEU A O 1
ATOM 1636 N N . PHE A 1 200 ? -11.531 9.084 24.538 1.00 98.25 200 PHE A N 1
ATOM 1637 C CA . PHE A 1 200 ? -12.973 8.811 24.455 1.00 98.25 200 PHE A CA 1
ATOM 1638 C C . PHE A 1 200 ? -13.599 8.607 25.841 1.00 98.25 200 PHE A C 1
ATOM 1640 O O . PHE A 1 200 ? -14.672 9.150 26.105 1.00 98.25 200 PHE A O 1
ATOM 1647 N N . ILE A 1 201 ? -12.913 7.886 26.734 1.00 98.56 201 ILE A N 1
ATOM 1648 C CA . ILE A 1 201 ? -13.374 7.661 28.111 1.00 98.56 201 ILE A CA 1
ATOM 1649 C C . ILE A 1 201 ? -13.448 8.988 28.869 1.00 98.56 201 ILE A C 1
ATOM 1651 O O . ILE A 1 201 ? -14.511 9.337 29.373 1.00 98.56 201 ILE A O 1
ATOM 1655 N N . LYS A 1 202 ? -12.361 9.769 28.897 1.00 98.50 202 LYS A N 1
ATOM 1656 C CA . LYS A 1 202 ? -12.289 11.019 29.671 1.00 98.50 202 LYS A CA 1
ATOM 1657 C C . LYS A 1 202 ? -13.234 12.098 29.173 1.00 98.50 202 LYS A C 1
ATOM 1659 O O . LYS A 1 202 ? -13.895 12.751 29.976 1.00 98.50 202 LYS A O 1
ATOM 1664 N N . ILE A 1 203 ? -13.356 12.270 27.859 1.00 98.38 203 ILE A N 1
ATOM 1665 C CA . ILE A 1 203 ? -14.337 13.209 27.312 1.00 98.38 203 ILE A CA 1
ATOM 1666 C C . ILE A 1 203 ? -15.764 12.706 27.590 1.00 98.38 203 ILE A C 1
ATOM 1668 O O . ILE A 1 203 ? -16.646 13.509 27.895 1.00 98.38 203 ILE A O 1
ATOM 1672 N N . GLY A 1 204 ? -15.997 11.393 27.521 1.00 98.50 204 GLY A N 1
ATOM 1673 C CA . GLY A 1 204 ? -17.269 10.780 27.891 1.00 98.50 204 GLY A CA 1
ATOM 1674 C C . GLY A 1 204 ? -17.656 11.043 29.349 1.00 98.50 204 GLY A C 1
ATOM 1675 O O . GLY A 1 204 ? -18.778 11.473 29.598 1.00 98.50 204 GLY A O 1
ATOM 1676 N N . GLU A 1 205 ? -16.726 10.869 30.290 1.00 98.38 205 GLU A N 1
ATOM 1677 C CA . GLU A 1 205 ? -16.907 11.181 31.718 1.00 98.38 205 GLU A CA 1
ATOM 1678 C C . GLU A 1 205 ? -17.276 12.658 31.929 1.00 98.38 205 GLU A C 1
ATOM 1680 O O . GLU A 1 205 ? -18.265 12.952 32.598 1.00 98.38 205 GLU A O 1
ATOM 1685 N N . LEU A 1 206 ? -16.532 13.582 31.307 1.00 98.56 206 LEU A N 1
ATOM 1686 C CA . LEU A 1 206 ? -16.759 15.030 31.433 1.00 98.56 206 LEU A CA 1
ATOM 1687 C C . LEU A 1 206 ? -18.119 15.490 30.894 1.00 98.56 206 LEU A C 1
ATOM 1689 O O . LEU A 1 206 ? -18.677 16.464 31.387 1.00 98.56 206 LEU A O 1
ATOM 1693 N N . ASN A 1 207 ? -18.636 14.812 29.868 1.00 98.19 207 ASN A N 1
ATOM 1694 C CA . ASN A 1 207 ? -19.892 15.170 29.204 1.00 98.19 207 ASN A CA 1
ATOM 1695 C C . ASN A 1 207 ? -21.059 14.253 29.604 1.00 98.19 207 ASN A C 1
ATOM 1697 O O . ASN A 1 207 ? -22.108 14.309 28.965 1.00 98.19 207 ASN A O 1
ATOM 1701 N N . HIS A 1 208 ? -20.874 13.377 30.600 1.00 97.62 208 HIS A N 1
ATOM 1702 C CA . HIS A 1 208 ? -21.850 12.350 30.991 1.00 97.62 208 HIS A CA 1
ATOM 1703 C C . HIS A 1 208 ? -22.376 11.522 29.800 1.00 97.62 208 HIS A C 1
ATOM 1705 O O . HIS A 1 208 ? -23.554 11.179 29.714 1.00 97.62 208 HIS A O 1
ATOM 1711 N N . ASN A 1 209 ? -21.494 11.209 28.848 1.00 98.31 209 ASN A N 1
ATOM 1712 C CA . ASN A 1 209 ? -21.824 10.502 27.616 1.00 98.31 209 ASN A CA 1
ATOM 1713 C C . ASN A 1 209 ? -21.386 9.032 27.695 1.00 98.31 209 ASN A C 1
ATOM 1715 O O . ASN A 1 209 ? -20.263 8.673 27.326 1.00 98.31 209 ASN A O 1
ATOM 1719 N N . GLU A 1 210 ? -22.304 8.164 28.128 1.00 98.31 210 GLU A N 1
ATOM 1720 C CA . GLU A 1 210 ? -22.061 6.723 28.298 1.00 98.31 210 GLU A CA 1
ATOM 1721 C C . GLU A 1 210 ? -21.611 6.023 27.009 1.00 98.31 210 GLU A C 1
ATOM 1723 O O . GLU A 1 210 ? -20.805 5.091 27.047 1.00 98.31 210 GLU A O 1
ATOM 1728 N N . LYS A 1 211 ? -22.080 6.489 25.843 1.00 98.25 211 LYS A N 1
ATOM 1729 C CA . LYS A 1 211 ? -21.687 5.917 24.550 1.00 98.25 211 LYS A CA 1
ATOM 1730 C C . LYS A 1 211 ? -20.189 6.089 24.305 1.00 98.25 211 LYS A C 1
ATOM 1732 O O . LYS A 1 211 ? -19.554 5.166 23.802 1.00 98.25 211 LYS A O 1
ATOM 1737 N N . TRP A 1 212 ? -19.623 7.250 24.631 1.00 98.19 212 TRP A N 1
ATOM 1738 C CA . TRP A 1 212 ? -18.193 7.515 24.430 1.00 98.19 212 TRP A CA 1
ATOM 1739 C C . TRP A 1 212 ? -17.325 6.728 25.406 1.00 98.19 212 TRP A C 1
ATOM 1741 O O . TRP A 1 212 ? -16.328 6.144 24.983 1.00 98.19 212 TRP A O 1
ATOM 1751 N N . ILE A 1 213 ? -17.762 6.611 26.662 1.00 98.31 213 ILE A N 1
ATOM 1752 C CA . ILE A 1 213 ? -17.110 5.759 27.664 1.00 98.31 213 ILE A CA 1
ATOM 1753 C C . ILE A 1 213 ? -17.075 4.306 27.180 1.00 98.31 213 ILE A C 1
ATOM 1755 O O . ILE A 1 213 ? -16.015 3.677 27.164 1.00 98.31 213 ILE A O 1
ATOM 1759 N N . ARG A 1 214 ? -18.219 3.782 26.720 1.00 98.44 214 ARG A N 1
ATOM 1760 C CA . ARG A 1 214 ? -18.321 2.412 26.208 1.00 98.44 214 ARG A CA 1
ATOM 1761 C C . ARG A 1 214 ? -17.402 2.174 25.009 1.00 98.44 214 ARG A C 1
ATOM 1763 O O . ARG A 1 214 ? -16.650 1.206 25.021 1.00 98.44 214 ARG A O 1
ATOM 1770 N N . ILE A 1 215 ? -17.414 3.070 24.019 1.00 98.19 215 ILE A N 1
ATOM 1771 C CA . ILE A 1 215 ? -16.552 2.968 22.828 1.00 98.19 215 ILE A CA 1
ATOM 1772 C C . ILE A 1 215 ? -15.072 2.954 23.216 1.00 98.19 215 ILE A C 1
ATOM 1774 O O . ILE A 1 215 ? -14.316 2.134 22.701 1.00 98.19 215 ILE A O 1
ATOM 1778 N N . GLY A 1 216 ? -14.645 3.835 24.124 1.00 98.25 216 GLY A N 1
ATOM 1779 C CA . GLY A 1 216 ? -13.258 3.847 24.581 1.00 98.25 216 GLY A CA 1
ATOM 1780 C C . GLY A 1 216 ? -12.859 2.517 25.226 1.00 98.25 216 GLY A C 1
ATOM 1781 O O . GLY A 1 216 ? -11.858 1.921 24.834 1.00 98.25 216 GLY A O 1
ATOM 1782 N N . ASN A 1 217 ? -13.693 1.981 26.123 1.00 98.06 217 ASN A N 1
ATOM 1783 C CA . ASN A 1 217 ? -13.452 0.670 26.736 1.00 98.06 217 ASN A CA 1
ATOM 1784 C C . ASN A 1 217 ? -13.369 -0.464 25.699 1.00 98.06 217 ASN A C 1
ATOM 1786 O O . ASN A 1 217 ? -12.436 -1.266 25.749 1.00 98.06 217 ASN A O 1
ATOM 1790 N N . GLU A 1 218 ? -14.291 -0.508 24.734 1.00 97.94 218 GLU A N 1
ATOM 1791 C CA . GLU A 1 218 ? -14.284 -1.498 23.647 1.00 97.94 218 GLU A CA 1
ATOM 1792 C C . GLU A 1 218 ? -12.990 -1.425 22.815 1.00 97.94 218 GLU A C 1
ATOM 1794 O O . GLU A 1 218 ? -12.359 -2.454 22.562 1.00 97.94 218 GLU A O 1
ATOM 1799 N N . ILE A 1 219 ? -12.539 -0.217 22.448 1.00 97.31 219 ILE A N 1
ATOM 1800 C CA . ILE A 1 219 ? -11.280 -0.014 21.710 1.00 97.31 219 ILE A CA 1
ATOM 1801 C C . ILE A 1 219 ? -10.083 -0.534 22.515 1.00 97.31 219 ILE A C 1
ATOM 1803 O O . ILE A 1 219 ? -9.208 -1.195 21.949 1.00 97.31 219 ILE A O 1
ATOM 1807 N N . ASN A 1 220 ? -10.025 -0.248 23.819 1.00 96.31 220 ASN A N 1
ATOM 1808 C CA . ASN A 1 220 ? -8.927 -0.698 24.675 1.00 96.31 220 ASN A CA 1
ATOM 1809 C C . ASN A 1 220 ? -8.849 -2.226 24.750 1.00 96.31 220 ASN A C 1
ATOM 1811 O O . ASN A 1 220 ? -7.767 -2.807 24.638 1.00 96.31 220 ASN A O 1
ATOM 1815 N N . GLU A 1 221 ? -9.994 -2.883 24.935 1.00 96.81 221 GLU A N 1
ATOM 1816 C CA . GLU A 1 221 ? -10.061 -4.339 25.046 1.00 96.81 221 GLU A CA 1
ATOM 1817 C C . GLU A 1 221 ? -9.671 -5.024 23.734 1.00 96.81 221 GLU A C 1
ATOM 1819 O O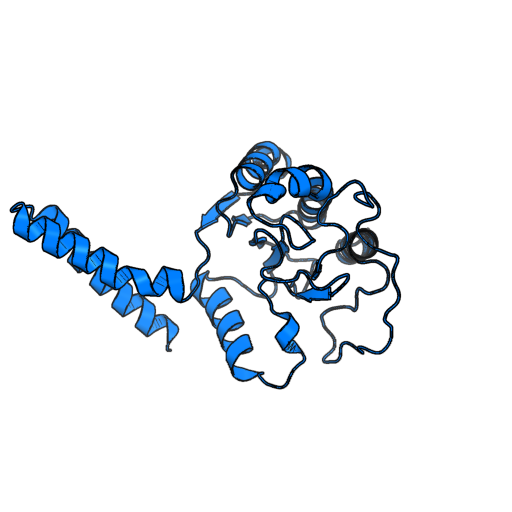 . GLU A 1 221 ? -8.842 -5.940 23.737 1.00 96.81 221 GLU A O 1
ATOM 1824 N N . GLU A 1 222 ? -10.167 -4.537 22.595 1.00 95.19 222 GLU A N 1
ATOM 1825 C CA . GLU A 1 222 ? -9.748 -5.052 21.289 1.00 95.19 222 GLU A CA 1
ATOM 1826 C C . GLU A 1 222 ? -8.260 -4.797 21.020 1.00 95.19 222 GLU A C 1
ATOM 1828 O O . GLU A 1 222 ? -7.562 -5.685 20.526 1.00 95.19 222 GLU A O 1
ATOM 1833 N N . TYR A 1 223 ? -7.720 -3.643 21.425 1.00 93.38 223 TYR A N 1
ATOM 1834 C CA . TYR A 1 223 ? -6.286 -3.368 21.325 1.00 93.38 223 TYR A CA 1
ATOM 1835 C C . TYR A 1 223 ? -5.438 -4.346 22.152 1.00 93.38 223 TYR A C 1
ATOM 1837 O O . TYR A 1 223 ? -4.412 -4.833 21.666 1.00 93.38 223 TYR A O 1
ATOM 1845 N N . LYS A 1 224 ? -5.852 -4.679 23.381 1.00 93.44 224 LYS A N 1
ATOM 1846 C CA . LYS A 1 224 ? -5.152 -5.668 24.220 1.00 93.44 224 LYS A CA 1
ATOM 1847 C C . LYS A 1 224 ? -5.161 -7.051 23.570 1.00 93.44 224 LYS A C 1
ATOM 1849 O O . LYS A 1 224 ? -4.099 -7.666 23.437 1.00 93.44 224 LYS A O 1
ATOM 1854 N N . LYS A 1 225 ? -6.325 -7.519 23.098 1.00 91.50 225 LYS A N 1
ATOM 1855 C CA . LYS A 1 225 ? -6.453 -8.795 22.362 1.00 91.50 225 LYS A CA 1
ATOM 1856 C C . LYS A 1 225 ? -5.548 -8.813 21.131 1.00 91.50 225 LYS A C 1
ATOM 1858 O O . LYS A 1 225 ? -4.806 -9.770 20.904 1.00 91.50 225 LYS A O 1
ATOM 1863 N N . PHE A 1 226 ? -5.569 -7.723 20.373 1.00 87.56 226 PHE A N 1
ATOM 1864 C CA . PHE A 1 226 ? -4.746 -7.520 19.193 1.00 87.56 226 PHE A CA 1
ATOM 1865 C C . PHE A 1 226 ? -3.242 -7.598 19.499 1.00 87.56 226 PHE A C 1
ATOM 1867 O O . PHE A 1 226 ? -2.519 -8.342 18.834 1.00 87.56 226 PHE A O 1
ATOM 1874 N N . ARG A 1 227 ? -2.756 -6.891 20.527 1.00 86.38 227 ARG A N 1
ATOM 1875 C CA . ARG A 1 227 ? -1.335 -6.919 20.926 1.00 86.38 227 ARG A CA 1
ATOM 1876 C C . ARG A 1 227 ? -0.902 -8.295 21.414 1.00 86.38 227 ARG A C 1
ATOM 1878 O O . ARG A 1 227 ? 0.178 -8.743 21.040 1.00 86.38 227 ARG A O 1
ATOM 1885 N N . ASN A 1 228 ? -1.753 -8.990 22.163 1.00 85.19 228 ASN A N 1
ATOM 1886 C CA . ASN A 1 228 ? -1.474 -10.356 22.603 1.00 85.19 228 ASN A CA 1
ATOM 1887 C C . ASN A 1 228 ? -1.313 -11.306 21.409 1.00 85.19 228 ASN A C 1
ATOM 1889 O O . ASN A 1 228 ? -0.349 -12.064 21.361 1.00 85.19 228 ASN A O 1
ATOM 1893 N N . LYS A 1 229 ? -2.185 -11.200 20.397 1.00 80.62 229 LYS A N 1
ATOM 1894 C CA . LYS A 1 229 ? -2.082 -11.996 19.163 1.00 80.62 229 LYS A CA 1
ATOM 1895 C C . LYS A 1 229 ? -0.794 -11.717 18.384 1.00 80.62 229 LYS A C 1
ATOM 1897 O O . LYS A 1 229 ? -0.287 -12.611 17.715 1.00 80.62 229 LYS A O 1
ATOM 1902 N N . LEU A 1 230 ? -0.266 -10.497 18.430 1.00 73.56 230 LEU A N 1
ATOM 1903 C CA . LEU A 1 230 ? 0.974 -10.139 17.732 1.00 73.56 230 LEU A CA 1
ATOM 1904 C C . LEU A 1 230 ? 2.241 -10.646 18.432 1.00 73.56 230 LEU A C 1
ATOM 1906 O O . LEU A 1 230 ? 3.244 -10.838 17.752 1.00 73.56 230 LEU A O 1
ATOM 1910 N N . ASN A 1 231 ? 2.185 -10.864 19.748 1.00 71.44 231 ASN A N 1
ATOM 1911 C CA . ASN A 1 231 ? 3.315 -11.340 20.553 1.00 71.44 231 ASN A CA 1
ATOM 1912 C C . ASN A 1 231 ? 3.424 -12.877 20.631 1.00 71.44 231 ASN A C 1
ATOM 1914 O O . ASN A 1 231 ? 4.428 -13.377 21.129 1.00 71.44 231 ASN A O 1
ATOM 1918 N N . GLN A 1 232 ? 2.398 -13.603 20.178 1.00 61.69 232 GLN A N 1
ATOM 1919 C CA . GLN A 1 232 ? 2.406 -15.062 19.983 1.00 61.69 232 GLN A CA 1
ATOM 1920 C C . GLN A 1 232 ? 3.028 -15.441 18.638 1.00 61.69 232 GLN A C 1
ATOM 1922 O O . GLN A 1 232 ? 3.571 -16.554 18.526 1.00 61.69 232 GLN A O 1
#

Foldseek 3Di:
DALVVLVVVLCCQAQNPQDDDPDDDDDDDPPDPDDDRHNNQPPPVAPQGQWEFADKAADDLRQAQEEEEEAGDDDTPPGSHYAHPPRLNCCHPPPPPPSVLVVCLVCLVVVHDRNHYMYHYCQRGDDDPVRSLVSSVRRNVSVVSSCVSRLHQEYEYQDPDPNVVVVCVVCCVVSPHHYDYDHHPDCVVLVCQLVCLVVLLVVCVVVVNVVSNVVSVVSVVVSVVVVVSSVD

pLDDT: mean 83.28, std 16.84, range [36.59, 98.56]

Organism: NCBI:txid369401

InterPro domains:
  IPR005122 Uracil-DNA glycosylase-like [PF03167] (63-190)
  IPR036895 Uracil-DNA glycosylase-like domain superfamily [G3DSA:3.40.470.10] (20-203)
  IPR036895 Uracil-DNA glycosylase-like domain superfamily [SSF52141] (108-191)

Sequence (232 aa):
MNKDIKIKELFKDIYGVYFQELNQEYLIDNSEKSHSNKCASCGDKCISYSKRQDLPYFKLTDNIKTLVIAESPASGEDINKLGYVFGWEQFGKPSKAIIKHYENYFFKLLNLNREETYITDAVKCYSHKSNFSKAFKNCNQYLLKEIEILEPKKILVISKQSSVIKFLNENKEKYNYEITIIPHPSNQNIGKIPTVSELFIKIGELNHNEKWIRIGNEINEEYKKFRNKLNQ

Radius of gyration: 19.95 Å; chains: 1; bounding box: 53×35×54 Å